Protein AF-A0A523XAI5-F1 (afdb_monomer_lite)

Secondary structure (DSSP, 8-state):
-EEEEEEEEEEGGGHHHHHHHHHHTT-B-TTBPPEEETTEEEEEBSS-HHHHHHHHHHTT--S-EEEEEEEEEBP-----SHHHHHTTTS-GGGGGGS-S-EEEETTEEEE---GGGGGGHHHHHHHHHHH-TT--EEEEE-S-SBTTTTB--EEEEEES---EEEEEETTEEEEEETTTS---GGGHHHHHHHHTT--TT-----TT-TTTTTT-

pLDDT: mean 92.07, std 6.4, range [61.59, 98.5]

Foldseek 3Di:
DWDKAKKKKDFPVCVVVVVVLCVVVVFFPPQWDWDDDDRIIITGGNDDPVVSVVSVVVSPDPGDMDIDIDTTDGPPPQDPDLLSQCVVVDDPVCSVQPDPDWADFFQEIEAEHDPSCVVSLLSSQVSCVSNPVRHAWYWYFPAAQDDPQSATDIHTRDGDPAQWHWGDAPRDTFIGRNRRHDDGPVCSVVLVVLVVPDDPPDDDDDPNCTSNSNVD

Radius of gyration: 25.35 Å; chains: 1; bounding box: 54×47×66 Å

Sequence (216 aa):
MKYTSLGIQILYSKAENILSILRKHRIINVDLEFIRKDKTIVIPVNTTDDKLRSILESATIDFDFSIDVFAFIEKVKQPKNLFEVVKDSIPKNLQEHIPKAYDIIGDIVIIDIPEEILTYKSEFGKAFLSLFPSIKTVYRKASAVSGELRIREIEYLSGEKKCETIHTEHGIKIAVNVCEAYFSPRLGHEHKRVADQSKEGEVIIDLFSGVGSFPL

Structure (mmCIF, N/CA/C/O backbone):
data_AF-A0A523XAI5-F1
#
_entry.id   AF-A0A523XAI5-F1
#
loop_
_atom_site.group_PDB
_atom_site.id
_atom_site.type_symbol
_atom_site.label_atom_id
_atom_site.label_alt_id
_atom_site.label_comp_id
_atom_site.label_asym_id
_atom_site.label_entity_id
_atom_site.label_seq_id
_atom_site.pdbx_PDB_ins_code
_atom_site.Cartn_x
_atom_site.Cartn_y
_atom_site.Cartn_z
_atom_site.occupancy
_atom_site.B_iso_or_equiv
_atom_site.auth_seq_id
_atom_site.auth_comp_id
_atom_site.auth_asym_id
_atom_site.auth_atom_id
_atom_site.pdbx_PDB_model_num
ATOM 1 N N . MET A 1 1 ? 13.575 3.027 -25.125 1.00 64.25 1 MET A N 1
ATOM 2 C CA . MET A 1 1 ? 14.548 2.945 -26.243 1.00 64.25 1 MET A CA 1
ATOM 3 C C . MET A 1 1 ? 14.156 1.750 -27.120 1.00 64.25 1 MET A C 1
ATOM 5 O O . MET A 1 1 ? 13.523 0.841 -26.590 1.00 64.25 1 MET A O 1
ATOM 9 N N . LYS A 1 2 ? 14.391 1.770 -28.444 1.00 78.88 2 LYS A N 1
ATOM 10 C CA . LYS A 1 2 ? 14.059 0.622 -29.316 1.00 78.88 2 LYS A CA 1
ATOM 11 C C . LYS A 1 2 ? 15.225 -0.368 -29.307 1.00 78.88 2 LYS A C 1
ATOM 13 O O . LYS A 1 2 ? 16.342 0.040 -29.609 1.00 78.88 2 LYS A O 1
ATOM 18 N N . TYR A 1 3 ? 14.957 -1.630 -28.986 1.00 85.56 3 TYR A N 1
ATOM 19 C CA . TYR A 1 3 ? 15.942 -2.713 -28.951 1.00 85.56 3 TYR A CA 1
ATOM 20 C C . TYR A 1 3 ? 15.616 -3.753 -30.011 1.00 85.56 3 TYR A C 1
ATOM 22 O O . TYR A 1 3 ? 14.463 -4.151 -30.161 1.00 85.56 3 TYR A O 1
ATOM 30 N N . THR A 1 4 ? 16.628 -4.212 -30.738 1.00 89.56 4 THR A N 1
ATOM 31 C CA . THR A 1 4 ? 16.486 -5.351 -31.641 1.00 89.56 4 THR A CA 1
ATOM 32 C C . THR A 1 4 ? 16.636 -6.645 -30.850 1.00 89.56 4 THR A C 1
ATOM 34 O O . THR A 1 4 ? 17.591 -6.827 -30.098 1.00 89.56 4 THR A O 1
ATOM 37 N N . SER A 1 5 ? 15.665 -7.542 -30.983 1.00 91.19 5 SER A N 1
ATOM 38 C CA . SER A 1 5 ? 15.694 -8.859 -30.345 1.00 91.19 5 SER A CA 1
ATOM 39 C C . SER A 1 5 ? 15.000 -9.877 -31.241 1.00 91.19 5 SER A C 1
ATOM 41 O O . SER A 1 5 ? 14.177 -9.510 -32.083 1.00 91.19 5 SER A O 1
ATOM 43 N N . LEU A 1 6 ? 15.345 -11.150 -31.073 1.00 95.38 6 LEU A N 1
ATOM 44 C CA . LEU A 1 6 ? 14.663 -12.240 -31.754 1.00 95.38 6 LEU A CA 1
ATOM 45 C C . LEU A 1 6 ? 13.224 -12.328 -31.229 1.00 95.38 6 LEU A C 1
ATOM 47 O O . LEU A 1 6 ? 12.985 -12.234 -30.022 1.00 95.38 6 LEU A O 1
ATOM 51 N N . GLY A 1 7 ? 12.263 -12.500 -32.128 1.00 95.06 7 GLY A N 1
ATOM 52 C CA . GLY A 1 7 ? 10.855 -12.613 -31.779 1.00 95.06 7 GLY A CA 1
ATOM 53 C C . GLY A 1 7 ? 10.147 -13.694 -32.577 1.00 95.06 7 GLY A C 1
ATOM 54 O O . GLY A 1 7 ? 10.500 -13.963 -33.720 1.00 95.06 7 GLY A O 1
ATOM 55 N N . ILE A 1 8 ? 9.122 -14.290 -31.969 1.00 95.12 8 ILE A N 1
ATOM 56 C CA . ILE A 1 8 ? 8.171 -15.167 -32.660 1.00 95.12 8 ILE A CA 1
ATOM 57 C C . ILE A 1 8 ? 6.912 -14.368 -32.962 1.00 95.12 8 ILE A C 1
ATOM 59 O O . ILE A 1 8 ? 6.249 -13.907 -32.030 1.00 95.12 8 ILE A O 1
ATOM 63 N N . GLN A 1 9 ? 6.569 -14.237 -34.240 1.00 95.50 9 GLN A N 1
ATOM 64 C CA . GLN A 1 9 ? 5.308 -13.672 -34.701 1.00 95.50 9 GLN A CA 1
ATOM 65 C C . GLN A 1 9 ? 4.287 -14.782 -34.978 1.00 95.50 9 GLN A C 1
ATOM 67 O O . GLN A 1 9 ? 4.553 -15.722 -35.723 1.00 95.50 9 GLN A O 1
ATOM 72 N N . ILE A 1 10 ? 3.101 -14.647 -34.383 1.00 95.19 10 ILE A N 1
ATOM 73 C CA . ILE A 1 10 ? 1.994 -15.614 -34.463 1.00 95.19 10 ILE A CA 1
ATOM 74 C C . ILE A 1 10 ? 0.638 -14.923 -34.419 1.00 95.19 10 ILE A C 1
ATOM 76 O O . ILE A 1 10 ? 0.518 -13.796 -33.942 1.00 95.19 10 ILE A O 1
ATOM 80 N N . LEU A 1 11 ? -0.410 -15.616 -34.863 1.00 94.69 11 LEU A N 1
ATOM 81 C CA . LEU A 1 11 ? -1.790 -15.158 -34.698 1.00 94.69 11 LEU A CA 1
ATOM 82 C C . LEU A 1 11 ? -2.204 -15.133 -33.219 1.00 94.69 11 LEU A C 1
ATOM 84 O O . LEU A 1 11 ? -1.887 -16.052 -32.462 1.00 94.69 11 LEU A O 1
ATOM 88 N N . TYR A 1 12 ? -2.991 -14.129 -32.814 1.00 92.19 12 TYR A N 1
ATOM 89 C CA . TYR A 1 12 ? -3.491 -14.011 -31.433 1.00 92.19 12 TYR A CA 1
ATOM 90 C C . TYR A 1 12 ? -4.214 -15.261 -30.940 1.00 92.19 12 TYR A C 1
ATOM 92 O O . TYR A 1 12 ? -4.030 -15.668 -29.797 1.00 92.19 12 TYR A O 1
ATOM 100 N N . SER A 1 13 ? -5.006 -15.886 -31.812 1.00 91.38 13 SER A N 1
ATOM 101 C CA . SER A 1 13 ? -5.765 -17.103 -31.508 1.00 91.38 13 SER A CA 1
ATOM 102 C C . SER A 1 13 ? -4.880 -18.293 -31.126 1.00 91.38 13 SER A C 1
ATOM 104 O O . SER A 1 13 ? -5.367 -19.240 -30.516 1.00 91.38 13 SER A O 1
ATOM 106 N N . LYS A 1 14 ? -3.588 -18.250 -31.469 1.00 92.56 14 LYS A N 1
ATOM 107 C CA . LYS A 1 14 ? -2.595 -19.293 -31.180 1.00 92.56 14 LYS A CA 1
ATOM 108 C C . LYS A 1 14 ? -1.537 -18.844 -30.165 1.00 92.56 14 LYS A C 1
ATOM 110 O O . LYS A 1 14 ? -0.651 -19.623 -29.824 1.00 92.56 14 LYS A O 1
ATOM 115 N N . ALA A 1 15 ? -1.638 -17.616 -29.648 1.00 91.12 15 ALA A N 1
ATOM 116 C CA . ALA A 1 15 ? -0.618 -17.02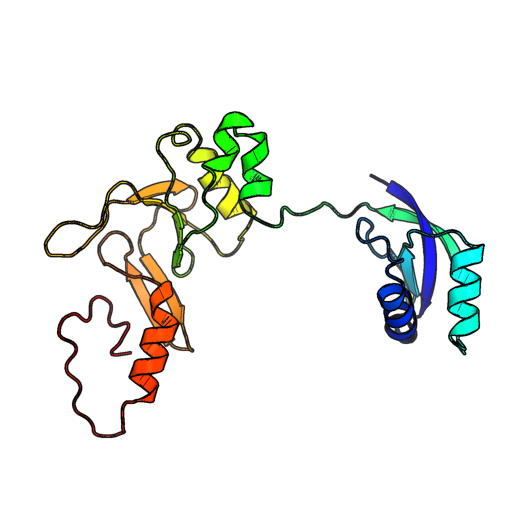0 -28.791 1.00 91.12 15 ALA A CA 1
ATOM 117 C C . ALA A 1 15 ? -0.368 -17.811 -27.501 1.00 91.12 15 ALA A C 1
ATOM 119 O O . ALA A 1 15 ? 0.785 -18.006 -27.121 1.00 91.12 15 ALA A O 1
ATOM 120 N N . GLU A 1 16 ? -1.424 -18.302 -26.848 1.00 92.56 16 GLU A N 1
ATOM 121 C CA . GLU A 1 16 ? -1.286 -19.005 -25.567 1.00 92.56 16 GLU A CA 1
ATOM 122 C C . GLU A 1 16 ? -0.567 -20.357 -25.707 1.00 92.56 16 GLU A C 1
ATOM 124 O O . GLU A 1 16 ? 0.206 -20.730 -24.825 1.00 92.56 16 GLU A O 1
ATOM 129 N N . ASN A 1 17 ? -0.720 -21.041 -26.849 1.00 91.38 17 ASN A N 1
ATOM 130 C CA . ASN A 1 17 ? -0.011 -22.293 -27.135 1.00 91.38 17 ASN A CA 1
ATOM 131 C C . ASN A 1 17 ? 1.508 -22.075 -27.131 1.00 91.38 17 ASN A C 1
ATOM 133 O O . ASN A 1 17 ? 2.245 -22.784 -26.445 1.00 91.38 17 ASN A O 1
ATOM 137 N N . ILE A 1 18 ? 1.973 -21.042 -27.842 1.00 92.19 18 ILE A N 1
ATOM 138 C CA . ILE A 1 18 ? 3.393 -20.676 -27.873 1.00 92.19 18 ILE A CA 1
ATOM 139 C C . ILE A 1 18 ? 3.843 -20.132 -26.520 1.00 92.19 18 ILE A C 1
ATOM 141 O O . ILE A 1 18 ? 4.880 -20.551 -26.012 1.00 92.19 18 ILE A O 1
ATOM 145 N N . LEU A 1 19 ? 3.069 -19.244 -25.888 1.00 93.19 19 LEU A N 1
ATOM 146 C CA . LEU A 1 19 ? 3.427 -18.686 -24.581 1.00 93.19 19 LEU A CA 1
ATOM 147 C C . LEU A 1 19 ? 3.625 -19.777 -23.525 1.00 93.19 19 LEU A C 1
ATOM 149 O O . LEU A 1 19 ? 4.566 -19.676 -22.740 1.00 93.19 19 LEU A O 1
ATOM 153 N N . SER A 1 20 ? 2.803 -20.827 -23.524 1.00 92.88 20 SER A N 1
ATOM 154 C CA . SER A 1 20 ? 2.966 -21.980 -22.633 1.00 92.88 20 SER A CA 1
ATOM 155 C C . SER A 1 20 ? 4.332 -22.660 -22.816 1.00 92.88 20 SER A C 1
ATOM 157 O O . SER A 1 20 ? 5.064 -22.860 -21.841 1.00 92.88 20 SER A O 1
ATOM 159 N N . ILE A 1 21 ? 4.739 -22.910 -24.066 1.00 92.88 21 ILE A N 1
ATOM 160 C CA . ILE A 1 21 ? 6.043 -23.504 -24.407 1.00 92.88 21 ILE A CA 1
ATOM 161 C C . ILE A 1 21 ? 7.185 -22.573 -23.977 1.00 92.88 21 ILE A C 1
ATOM 163 O O . ILE A 1 21 ? 8.091 -22.979 -23.245 1.00 92.88 21 ILE A O 1
ATOM 167 N N . LEU A 1 22 ? 7.131 -21.297 -24.363 1.00 93.69 22 LEU A N 1
ATOM 168 C CA . LEU A 1 22 ? 8.193 -20.338 -24.049 1.00 93.69 22 LEU A CA 1
ATOM 169 C C . LEU A 1 22 ? 8.345 -20.117 -22.532 1.00 93.69 22 LEU A C 1
ATOM 171 O O . LEU A 1 22 ? 9.470 -19.982 -22.042 1.00 93.69 22 LEU A O 1
ATOM 175 N N . ARG A 1 23 ? 7.236 -20.116 -21.772 1.00 93.81 23 ARG A N 1
ATOM 176 C CA . ARG A 1 23 ? 7.241 -20.044 -20.297 1.00 93.81 23 ARG A CA 1
ATOM 177 C C . ARG A 1 23 ? 7.875 -21.289 -19.682 1.00 93.81 23 ARG A C 1
ATOM 179 O O . ARG A 1 23 ? 8.723 -21.142 -18.802 1.00 93.81 23 ARG A O 1
ATOM 186 N N . LYS A 1 24 ? 7.526 -22.488 -20.166 1.00 93.06 24 LYS A N 1
ATOM 187 C CA . LYS A 1 24 ? 8.114 -23.763 -19.710 1.00 93.06 24 LYS A CA 1
ATOM 188 C C . LYS A 1 24 ? 9.638 -23.761 -19.845 1.00 93.06 24 LYS A C 1
ATOM 190 O O . LYS A 1 24 ? 10.333 -24.199 -18.933 1.00 93.06 24 LYS A O 1
ATOM 195 N N . HIS A 1 25 ? 10.153 -23.208 -20.942 1.00 92.56 25 HIS A N 1
ATOM 196 C CA . HIS A 1 25 ? 11.593 -23.111 -21.201 1.00 92.56 25 HIS A CA 1
ATOM 197 C C . HIS A 1 25 ? 12.252 -21.832 -20.654 1.00 92.56 25 HIS A C 1
ATOM 199 O O . HIS A 1 25 ? 13.469 -21.697 -20.750 1.00 92.56 25 HIS A O 1
ATOM 205 N N . ARG A 1 26 ? 11.482 -20.913 -20.049 1.00 92.25 26 ARG A N 1
ATOM 206 C CA . ARG A 1 26 ? 11.948 -19.627 -19.488 1.00 92.25 26 ARG A CA 1
ATOM 207 C C . ARG A 1 26 ? 12.734 -18.761 -20.482 1.00 92.25 26 ARG A C 1
ATOM 209 O O . ARG A 1 26 ? 13.674 -18.071 -20.098 1.00 92.25 26 ARG A O 1
ATOM 216 N N . ILE A 1 27 ? 12.341 -18.785 -21.753 1.00 94.88 27 ILE A N 1
ATOM 217 C CA . ILE A 1 27 ? 13.045 -18.076 -22.835 1.00 94.88 27 ILE A CA 1
ATOM 218 C C . ILE A 1 27 ? 12.363 -16.779 -23.268 1.00 94.88 27 ILE A C 1
ATOM 220 O O . ILE A 1 27 ? 12.854 -16.125 -24.176 1.00 94.88 27 ILE A O 1
ATOM 224 N N . ILE A 1 28 ? 11.253 -16.371 -22.648 1.00 94.94 28 ILE A N 1
ATOM 225 C CA . ILE A 1 28 ? 10.619 -15.079 -22.954 1.00 94.94 28 ILE A CA 1
ATOM 226 C C . ILE A 1 28 ? 11.512 -13.946 -22.441 1.00 94.94 28 ILE A C 1
ATOM 228 O O . ILE A 1 28 ? 11.894 -13.942 -21.269 1.00 94.94 28 ILE A O 1
ATOM 232 N N . ASN A 1 29 ? 11.790 -12.954 -23.288 1.00 92.75 29 ASN A N 1
ATOM 233 C CA . ASN A 1 29 ? 12.417 -11.721 -22.832 1.00 92.75 29 ASN A CA 1
ATOM 234 C C . ASN A 1 29 ? 11.374 -10.854 -22.114 1.00 92.75 29 ASN A C 1
ATOM 236 O O . ASN A 1 29 ? 10.531 -10.202 -22.731 1.00 92.75 29 ASN A O 1
ATOM 240 N N . VAL A 1 30 ? 11.411 -10.871 -20.784 1.00 88.69 30 VAL A N 1
ATOM 241 C CA . VAL A 1 30 ? 10.435 -10.160 -19.950 1.00 88.69 30 VAL A CA 1
ATOM 242 C C . VAL A 1 30 ? 10.631 -8.647 -19.941 1.00 88.69 30 VAL A C 1
ATOM 244 O O . VAL A 1 30 ? 9.664 -7.944 -19.644 1.00 88.69 30 VAL A O 1
ATOM 247 N N . ASP A 1 31 ? 11.820 -8.160 -20.299 1.00 88.94 31 ASP A N 1
ATOM 248 C CA . ASP A 1 31 ? 12.183 -6.740 -20.293 1.00 88.94 31 ASP A CA 1
ATOM 249 C C . ASP A 1 31 ? 11.670 -5.995 -21.537 1.00 88.94 31 ASP A C 1
ATOM 251 O O . ASP A 1 31 ? 11.697 -4.771 -21.577 1.00 88.94 31 ASP A O 1
ATOM 255 N N . LEU A 1 32 ? 11.152 -6.710 -22.541 1.00 91.94 32 LEU A N 1
ATOM 256 C CA . LEU A 1 32 ? 10.624 -6.140 -23.781 1.00 91.94 32 LEU A CA 1
ATOM 257 C C . LEU A 1 32 ? 9.092 -6.271 -23.857 1.00 91.94 32 LEU A C 1
ATOM 259 O O . LEU A 1 32 ? 8.494 -7.247 -23.386 1.00 91.94 32 LEU A O 1
ATOM 263 N N . GLU A 1 33 ? 8.431 -5.265 -24.429 1.00 92.19 33 GLU A N 1
ATOM 264 C CA . GLU A 1 33 ? 6.991 -5.281 -24.707 1.00 92.19 33 GLU A CA 1
ATOM 265 C C . GLU A 1 33 ? 6.650 -6.234 -25.851 1.00 92.19 33 GLU A C 1
ATOM 267 O O . GLU A 1 33 ? 7.433 -6.425 -26.773 1.00 92.19 33 GLU A O 1
ATOM 272 N N . PHE A 1 34 ? 5.456 -6.829 -25.822 1.00 94.00 34 PHE A N 1
ATOM 273 C CA . PHE A 1 34 ? 4.981 -7.624 -26.956 1.00 94.00 34 PHE A CA 1
ATOM 274 C C . PHE A 1 34 ? 4.504 -6.679 -28.058 1.00 94.00 34 PHE A C 1
ATOM 276 O O . PHE A 1 34 ? 3.729 -5.760 -27.787 1.00 94.00 34 PHE A O 1
ATOM 283 N N . ILE A 1 35 ? 4.914 -6.917 -29.304 1.00 94.06 35 ILE A N 1
ATOM 284 C CA . ILE A 1 35 ? 4.454 -6.102 -30.435 1.00 94.06 35 ILE A CA 1
ATOM 285 C C . ILE A 1 35 ? 3.097 -6.635 -30.874 1.00 94.06 35 ILE A C 1
ATOM 287 O O . ILE A 1 35 ? 2.930 -7.827 -31.117 1.00 94.06 35 ILE A O 1
ATOM 291 N N . ARG A 1 36 ? 2.119 -5.742 -30.975 1.00 93.06 36 ARG A N 1
ATOM 292 C CA . ARG A 1 36 ? 0.741 -6.052 -31.353 1.00 93.06 36 ARG A CA 1
ATOM 293 C C . ARG A 1 36 ? 0.428 -5.359 -32.675 1.00 93.06 36 ARG A C 1
ATOM 295 O O . ARG A 1 36 ? 0.470 -4.132 -32.725 1.00 93.06 36 ARG A O 1
ATOM 302 N N . LYS A 1 37 ? 0.172 -6.127 -33.740 1.00 88.88 37 LYS A N 1
ATOM 303 C CA . LYS A 1 37 ? -0.168 -5.599 -35.073 1.00 88.88 37 LYS A CA 1
ATOM 304 C C . LYS A 1 37 ? -1.239 -6.452 -35.737 1.00 88.88 37 LYS A C 1
ATOM 306 O O . LYS A 1 37 ? -1.062 -7.661 -35.906 1.00 88.88 37 LYS A O 1
ATOM 311 N N . ASP A 1 38 ? -2.327 -5.799 -36.132 1.00 86.94 38 ASP A N 1
ATOM 312 C CA . ASP A 1 38 ? -3.490 -6.402 -36.783 1.00 86.94 38 ASP A CA 1
ATOM 313 C C . ASP A 1 38 ? -4.053 -7.589 -35.985 1.00 86.94 38 ASP A C 1
ATOM 315 O O . ASP A 1 38 ? -4.690 -7.403 -34.950 1.00 86.94 38 ASP A O 1
ATOM 319 N N . LYS A 1 39 ? -3.796 -8.819 -36.444 1.00 92.88 39 LYS A N 1
ATOM 320 C CA . LYS A 1 39 ? -4.211 -10.074 -35.795 1.00 92.88 39 LYS A CA 1
ATOM 321 C C . LYS A 1 39 ? -3.035 -10.906 -35.282 1.00 92.88 39 LYS A C 1
ATOM 323 O O . LYS A 1 39 ? -3.222 -12.062 -34.898 1.00 92.88 39 LYS A O 1
ATOM 328 N N . THR A 1 40 ? -1.838 -10.330 -35.296 1.00 93.75 40 THR A N 1
ATOM 329 C CA . THR A 1 40 ? -0.598 -10.995 -34.906 1.00 93.75 40 THR A CA 1
ATOM 330 C C . THR A 1 40 ? 0.018 -10.361 -33.667 1.00 93.75 40 THR A C 1
ATOM 332 O O . THR A 1 40 ? -0.116 -9.163 -33.399 1.00 93.75 40 THR A O 1
ATOM 335 N N . ILE A 1 41 ? 0.722 -11.192 -32.913 1.00 95.19 41 ILE A N 1
ATOM 336 C CA . ILE A 1 41 ? 1.549 -10.799 -31.787 1.00 95.19 41 ILE A CA 1
ATOM 337 C C . ILE A 1 41 ? 2.975 -11.259 -32.038 1.00 95.19 41 ILE A C 1
ATOM 339 O O . ILE A 1 41 ? 3.183 -12.378 -32.500 1.00 95.19 41 ILE A O 1
ATOM 343 N N . VAL A 1 42 ? 3.942 -10.404 -31.716 1.00 96.31 42 VAL A N 1
ATOM 344 C CA . VAL A 1 42 ? 5.358 -10.764 -31.693 1.00 96.31 42 VAL A CA 1
ATOM 345 C C . VAL A 1 42 ? 5.820 -10.852 -30.246 1.00 96.31 42 VAL A C 1
ATOM 347 O O . VAL A 1 42 ? 5.732 -9.872 -29.498 1.00 96.31 42 VAL A O 1
ATOM 350 N N . ILE A 1 43 ? 6.301 -12.029 -29.855 1.00 95.94 43 ILE A N 1
ATOM 351 C CA . ILE A 1 43 ? 6.785 -12.321 -28.506 1.00 95.94 43 ILE A CA 1
ATOM 352 C C . ILE A 1 43 ? 8.321 -12.315 -28.533 1.00 95.94 43 ILE A C 1
ATOM 354 O O . ILE A 1 43 ? 8.899 -13.142 -29.240 1.00 95.94 43 ILE A O 1
ATOM 358 N N . PRO A 1 44 ? 8.991 -11.419 -27.787 1.00 96.12 44 PRO A N 1
ATOM 359 C CA . PRO A 1 44 ? 10.446 -11.359 -27.730 1.00 96.12 44 PRO A CA 1
ATOM 360 C C . PRO A 1 44 ? 11.016 -12.528 -26.916 1.00 96.12 44 PRO A C 1
ATOM 362 O O . PRO A 1 44 ? 10.463 -12.905 -25.873 1.00 96.12 44 PRO A O 1
ATOM 365 N N . VAL A 1 45 ? 12.146 -13.082 -27.355 1.00 95.56 45 VAL A N 1
ATOM 366 C CA . VAL A 1 45 ? 12.807 -14.224 -26.705 1.00 95.56 45 VAL A CA 1
ATOM 367 C C . VAL A 1 45 ? 14.289 -13.964 -26.420 1.00 95.56 45 VAL A C 1
ATOM 369 O O . VAL A 1 45 ? 14.987 -13.298 -27.175 1.00 95.56 45 VAL A O 1
ATOM 372 N N . ASN A 1 46 ? 14.784 -14.532 -25.322 1.00 93.31 46 ASN A N 1
ATOM 373 C CA . ASN A 1 46 ? 16.182 -14.515 -24.893 1.00 93.31 46 ASN A CA 1
ATOM 374 C C . ASN A 1 46 ? 16.875 -15.826 -25.282 1.00 93.31 46 ASN A C 1
ATOM 376 O O . ASN A 1 46 ? 17.304 -16.607 -24.429 1.00 93.31 46 ASN A O 1
ATOM 380 N N . THR A 1 47 ? 16.931 -16.115 -26.582 1.00 91.94 47 THR A N 1
ATOM 381 C CA . THR A 1 47 ? 17.590 -17.318 -27.099 1.00 91.94 47 THR A CA 1
ATOM 382 C C . THR A 1 47 ? 18.069 -17.138 -28.544 1.00 91.94 47 THR A C 1
ATOM 384 O O . THR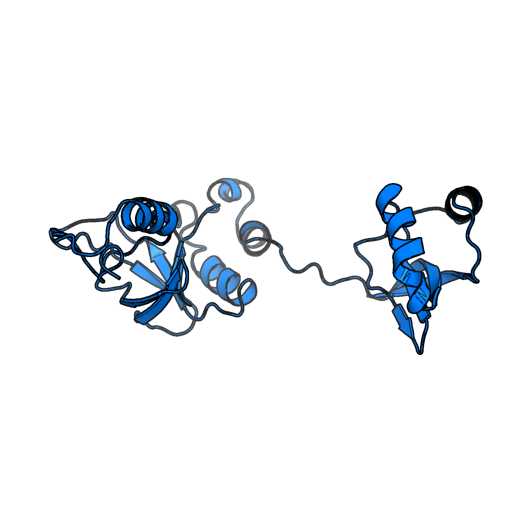 A 1 47 ? 17.781 -16.116 -29.162 1.00 91.94 47 THR A O 1
ATOM 387 N N . THR A 1 48 ? 18.831 -18.104 -29.062 1.00 91.00 48 THR A N 1
ATOM 388 C CA . THR A 1 48 ? 19.266 -18.138 -30.467 1.00 91.00 48 THR A CA 1
ATOM 389 C C . THR A 1 48 ? 18.181 -18.746 -31.354 1.00 91.00 48 THR A C 1
ATOM 391 O O . THR A 1 48 ? 17.362 -19.530 -30.871 1.00 91.00 48 THR A O 1
ATOM 394 N N . ASP A 1 49 ? 18.190 -18.425 -32.650 1.00 91.06 49 ASP A N 1
ATOM 395 C CA . ASP A 1 49 ? 17.215 -18.963 -33.612 1.00 91.06 49 ASP A CA 1
ATOM 396 C C . ASP A 1 49 ? 17.211 -20.504 -33.619 1.00 91.06 49 ASP A C 1
ATOM 398 O O . ASP A 1 49 ? 16.162 -21.119 -33.444 1.00 91.06 49 ASP A O 1
ATOM 402 N N . ASP A 1 50 ? 18.390 -21.137 -33.651 1.00 89.69 50 ASP A N 1
ATOM 403 C CA . ASP A 1 50 ? 18.532 -22.604 -33.637 1.00 89.69 50 ASP A CA 1
ATOM 404 C C . ASP A 1 50 ? 17.898 -23.261 -32.398 1.00 89.69 50 ASP A C 1
ATOM 406 O O . ASP A 1 50 ? 17.194 -24.276 -32.470 1.00 89.69 50 ASP A O 1
ATOM 410 N N . LYS A 1 51 ? 18.124 -22.666 -31.220 1.00 90.25 51 LYS A N 1
ATOM 411 C CA . LYS A 1 51 ? 17.572 -23.179 -29.962 1.00 90.25 51 LYS A CA 1
ATOM 412 C C . LYS A 1 51 ? 16.064 -22.960 -29.885 1.00 90.25 51 LYS A C 1
ATOM 414 O O . LYS A 1 51 ? 15.356 -23.780 -29.308 1.00 90.25 51 LYS A O 1
ATOM 419 N N . LEU A 1 52 ? 15.563 -21.874 -30.464 1.00 90.31 52 LEU A N 1
ATOM 420 C CA . LEU A 1 52 ? 14.132 -21.626 -30.531 1.00 90.31 52 LEU A CA 1
ATOM 421 C C . LEU A 1 52 ? 13.439 -22.641 -31.437 1.00 90.31 52 LEU A C 1
ATOM 423 O O . LEU A 1 52 ? 12.450 -23.243 -31.025 1.00 90.31 52 LEU A O 1
ATOM 427 N N . ARG A 1 53 ? 13.988 -22.871 -32.634 1.00 89.69 53 ARG A N 1
ATOM 428 C CA . ARG A 1 53 ? 13.440 -23.816 -33.615 1.00 89.69 53 ARG A CA 1
ATOM 429 C C . ARG A 1 53 ? 13.379 -25.232 -33.065 1.00 89.69 53 ARG A C 1
ATOM 431 O O . ARG A 1 53 ? 12.305 -25.819 -33.078 1.00 89.69 53 ARG A O 1
ATOM 438 N N . SER A 1 54 ? 14.461 -25.723 -32.462 1.00 88.75 54 SER A N 1
ATOM 439 C CA . SER A 1 54 ? 14.474 -27.055 -31.833 1.00 88.75 54 SER A CA 1
ATOM 440 C C . SER A 1 54 ? 13.414 -27.225 -30.731 1.00 88.75 54 SER A C 1
ATOM 442 O O . SER A 1 54 ? 12.778 -28.276 -30.637 1.00 88.75 54 SER A O 1
ATOM 444 N N . ILE A 1 55 ? 13.164 -26.190 -29.917 1.00 88.88 55 ILE A N 1
ATOM 445 C CA . ILE A 1 55 ? 12.099 -26.217 -28.899 1.00 88.88 55 ILE A CA 1
ATOM 446 C C . ILE A 1 55 ? 10.717 -26.301 -29.559 1.00 88.88 55 ILE A C 1
ATOM 448 O O . ILE A 1 55 ? 9.880 -27.096 -29.129 1.00 88.88 55 ILE A O 1
ATOM 452 N N . LEU A 1 56 ? 10.477 -25.501 -30.597 1.00 87.75 56 LEU A N 1
ATOM 453 C CA . LEU A 1 56 ? 9.197 -25.456 -31.305 1.00 87.75 56 LEU A CA 1
ATOM 454 C C . LEU A 1 56 ? 8.922 -26.745 -32.098 1.00 87.75 56 LEU A C 1
ATOM 456 O O . LEU A 1 56 ? 7.802 -27.251 -32.058 1.00 87.75 56 LEU A O 1
ATOM 460 N N . GLU A 1 57 ? 9.939 -27.325 -32.736 1.00 86.19 57 GLU A N 1
ATOM 461 C CA . GLU A 1 57 ? 9.857 -28.616 -33.436 1.00 86.19 57 GLU A CA 1
ATOM 462 C C . GLU A 1 57 ? 9.466 -29.749 -32.481 1.00 86.19 57 GLU A C 1
ATOM 464 O O . GLU A 1 57 ? 8.588 -30.554 -32.790 1.00 86.19 57 GLU A O 1
ATOM 469 N N . SER A 1 58 ? 10.042 -29.767 -31.273 1.00 83.56 58 SER A N 1
ATOM 470 C CA . SER A 1 58 ? 9.711 -30.774 -30.254 1.00 83.56 58 SER A CA 1
ATOM 471 C C . SER A 1 58 ? 8.273 -30.670 -29.724 1.00 83.56 58 SER A C 1
ATOM 473 O O . SER A 1 58 ? 7.758 -31.620 -29.133 1.00 83.56 58 SER A O 1
ATOM 475 N N . ALA A 1 59 ? 7.612 -29.527 -29.931 1.00 80.81 59 ALA A N 1
ATOM 476 C CA . ALA A 1 59 ? 6.290 -29.232 -29.392 1.00 80.81 59 ALA A CA 1
ATOM 477 C C . ALA A 1 59 ? 5.129 -29.560 -30.351 1.00 80.81 59 ALA A C 1
ATOM 479 O O . ALA A 1 59 ? 3.980 -29.366 -29.965 1.00 80.81 59 ALA A O 1
ATOM 480 N N . THR A 1 60 ? 5.403 -30.088 -31.553 1.00 76.06 60 THR A N 1
ATOM 481 C CA . THR A 1 60 ? 4.390 -30.490 -32.558 1.00 76.06 60 THR A CA 1
ATOM 482 C C . THR A 1 60 ? 3.370 -29.378 -32.854 1.00 76.06 60 THR A C 1
ATOM 484 O O . THR A 1 60 ? 2.177 -29.505 -32.588 1.00 76.06 60 THR A O 1
ATOM 487 N N . ILE A 1 61 ? 3.854 -28.248 -33.371 1.00 82.62 61 ILE A N 1
ATOM 488 C CA . ILE A 1 61 ? 3.030 -27.071 -33.679 1.00 82.62 61 ILE A CA 1
ATOM 489 C C . ILE A 1 61 ? 2.361 -27.235 -35.051 1.00 82.62 61 ILE A C 1
ATOM 491 O O . ILE A 1 61 ? 3.045 -27.420 -36.053 1.00 82.62 61 ILE A O 1
ATOM 495 N N . ASP A 1 62 ? 1.031 -27.136 -35.096 1.00 84.44 62 ASP A N 1
ATOM 496 C CA . ASP A 1 62 ? 0.187 -27.335 -36.287 1.00 84.44 62 ASP A CA 1
ATOM 497 C C . ASP A 1 62 ? -0.314 -26.020 -36.922 1.00 84.44 62 ASP A C 1
ATOM 499 O O . ASP A 1 62 ? -1.281 -26.008 -37.683 1.00 84.44 62 ASP A O 1
ATOM 503 N N . PHE A 1 63 ? 0.313 -24.891 -36.591 1.00 86.44 63 PHE A N 1
ATOM 504 C CA . PHE A 1 63 ? -0.070 -23.565 -37.072 1.00 86.44 63 PHE A CA 1
ATOM 505 C C . PHE A 1 63 ? 1.144 -22.733 -37.483 1.00 86.44 63 PHE A C 1
ATOM 507 O O . PHE A 1 63 ? 2.246 -22.917 -36.969 1.00 86.44 63 PHE A O 1
ATOM 514 N N . ASP A 1 64 ? 0.912 -21.767 -38.368 1.00 87.19 64 ASP A N 1
ATOM 515 C CA . ASP A 1 64 ? 1.972 -20.913 -38.895 1.00 87.19 64 ASP A CA 1
ATOM 516 C C . ASP A 1 64 ? 2.530 -19.950 -37.839 1.00 87.19 64 ASP A C 1
ATOM 518 O O . ASP A 1 64 ? 1.797 -19.306 -37.075 1.00 87.19 64 ASP A O 1
ATOM 522 N N . PHE A 1 65 ? 3.853 -19.813 -37.849 1.00 90.69 65 PHE A N 1
ATOM 523 C CA . PHE A 1 65 ? 4.605 -18.820 -37.097 1.00 90.69 65 PHE A CA 1
ATOM 524 C C . PHE A 1 65 ? 5.810 -18.360 -37.919 1.00 90.69 65 PHE A C 1
ATOM 526 O O . PHE A 1 65 ? 6.318 -19.098 -38.763 1.00 90.69 65 PHE A O 1
ATOM 533 N N . SER A 1 66 ? 6.303 -17.154 -37.655 1.00 91.38 66 SER A N 1
ATOM 534 C CA . SER A 1 66 ? 7.580 -16.682 -38.195 1.00 91.38 66 SER A CA 1
ATOM 535 C C . SER A 1 66 ? 8.517 -16.273 -37.067 1.00 91.38 66 SER A C 1
ATOM 537 O O . SER A 1 66 ? 8.086 -15.785 -36.021 1.00 91.38 66 SER A O 1
ATOM 539 N N . ILE A 1 67 ? 9.811 -16.509 -37.271 1.00 93.19 67 ILE A N 1
ATOM 540 C CA . ILE A 1 67 ? 10.873 -16.064 -36.371 1.00 93.19 67 ILE A CA 1
ATOM 541 C C . ILE A 1 67 ? 11.724 -15.073 -37.147 1.00 93.19 67 ILE A C 1
ATOM 543 O O . ILE A 1 67 ? 12.174 -15.388 -38.247 1.00 93.19 67 ILE A O 1
ATOM 547 N N . ASP A 1 68 ? 11.920 -13.889 -36.580 1.00 94.44 68 ASP A N 1
ATOM 548 C CA . ASP A 1 68 ? 12.757 -12.841 -37.161 1.00 94.44 68 ASP A CA 1
ATOM 549 C C . ASP A 1 68 ? 13.269 -11.908 -36.050 1.00 94.44 68 ASP A C 1
ATOM 551 O O . ASP A 1 68 ? 12.901 -12.033 -34.875 1.00 94.44 68 ASP A O 1
ATOM 555 N N . VAL A 1 69 ? 14.129 -10.963 -36.410 1.00 93.94 69 VAL A N 1
ATOM 556 C CA . VAL A 1 69 ? 14.587 -9.888 -35.537 1.00 93.94 69 VAL A CA 1
ATOM 557 C C . VAL A 1 69 ? 13.624 -8.710 -35.644 1.00 93.94 69 VAL A C 1
ATOM 559 O O . VAL A 1 69 ? 13.451 -8.108 -36.701 1.00 93.94 69 VAL A O 1
ATOM 562 N N . PHE A 1 70 ? 13.035 -8.323 -34.514 1.00 94.12 70 PHE A N 1
ATOM 563 C CA . PHE A 1 70 ? 12.093 -7.209 -34.442 1.00 94.12 70 PHE A CA 1
ATOM 564 C C . PHE A 1 70 ? 12.629 -6.085 -33.557 1.00 94.12 70 PHE A C 1
ATOM 566 O O . PHE A 1 70 ? 13.405 -6.306 -32.627 1.00 94.12 70 PHE A O 1
ATOM 573 N N . ALA A 1 71 ? 12.181 -4.859 -33.835 1.00 93.69 71 ALA A N 1
ATOM 574 C CA . ALA A 1 71 ? 12.439 -3.699 -32.989 1.00 93.69 71 ALA A CA 1
ATOM 575 C C . ALA A 1 71 ? 11.375 -3.605 -31.885 1.00 93.69 71 ALA A C 1
ATOM 577 O O . ALA A 1 71 ? 10.253 -3.149 -32.122 1.00 93.69 71 ALA A O 1
ATOM 578 N N . PHE A 1 72 ? 11.739 -4.024 -30.679 1.00 93.00 72 PHE A N 1
ATOM 579 C CA . PHE A 1 72 ? 10.907 -3.982 -29.484 1.00 93.00 72 PHE A CA 1
ATOM 580 C C . PHE A 1 72 ? 11.091 -2.685 -28.699 1.00 93.00 72 PHE A C 1
ATOM 582 O O . PHE A 1 72 ? 12.130 -2.025 -28.769 1.00 93.00 72 PHE A O 1
ATOM 589 N N . ILE A 1 73 ? 10.074 -2.337 -27.918 1.00 90.25 73 ILE A N 1
ATOM 590 C CA . ILE A 1 73 ? 10.156 -1.286 -26.907 1.00 90.25 73 ILE A CA 1
ATOM 591 C C . ILE A 1 73 ? 10.537 -1.959 -25.590 1.00 90.25 73 ILE A C 1
ATOM 593 O O . ILE A 1 73 ? 9.930 -2.957 -25.203 1.00 90.25 73 ILE A O 1
ATOM 597 N N . GLU A 1 74 ? 11.558 -1.436 -24.917 1.00 87.56 74 GLU A N 1
ATOM 598 C CA . GLU A 1 74 ? 11.872 -1.856 -23.552 1.00 87.56 74 GLU A CA 1
ATOM 599 C C . GLU A 1 74 ? 10.729 -1.465 -22.619 1.00 87.56 74 GLU A C 1
ATOM 601 O O . GLU A 1 74 ? 10.308 -0.305 -22.597 1.00 87.56 74 GLU A O 1
ATOM 606 N N . LYS A 1 75 ? 10.232 -2.431 -21.844 1.00 82.31 75 LYS A N 1
ATOM 607 C CA . LYS A 1 75 ? 9.282 -2.150 -20.776 1.00 82.31 75 LYS A CA 1
ATOM 608 C C . LYS A 1 75 ? 9.951 -1.209 -19.798 1.00 82.31 75 LYS A C 1
ATOM 610 O O . LYS A 1 75 ? 10.981 -1.536 -19.212 1.00 82.31 75 LYS A O 1
ATOM 615 N N . VAL A 1 76 ? 9.306 -0.077 -19.550 1.00 70.75 76 VAL A N 1
ATOM 616 C CA . VAL A 1 76 ? 9.655 0.747 -18.398 1.00 70.75 76 VAL A CA 1
ATOM 617 C C . VAL A 1 76 ? 9.406 -0.115 -17.164 1.00 70.75 76 VAL A C 1
ATOM 619 O O . VAL A 1 76 ? 8.258 -0.448 -16.859 1.00 70.75 76 VAL A O 1
ATOM 622 N N . LYS A 1 77 ? 10.480 -0.542 -16.489 1.00 64.94 77 LYS A N 1
ATOM 623 C CA . LYS A 1 77 ? 10.376 -1.281 -15.230 1.00 64.94 77 LYS A CA 1
ATOM 624 C C . LYS A 1 77 ? 9.710 -0.360 -14.227 1.00 64.94 77 LYS A C 1
ATOM 626 O O . LYS A 1 77 ? 10.354 0.526 -13.674 1.00 64.94 77 LYS A O 1
ATOM 631 N N . GLN A 1 78 ? 8.411 -0.550 -14.024 1.00 61.59 78 GLN A N 1
ATOM 632 C CA . GLN A 1 78 ? 7.762 0.093 -12.904 1.00 61.59 78 GLN A CA 1
ATOM 633 C C . GLN A 1 78 ? 8.362 -0.503 -11.631 1.00 61.59 78 GLN A C 1
ATOM 635 O O . GLN A 1 78 ? 8.492 -1.732 -11.542 1.00 61.59 78 GLN A O 1
ATOM 640 N N . PRO A 1 79 ? 8.789 0.347 -10.690 1.00 65.62 79 PRO A N 1
ATOM 641 C CA . PRO A 1 79 ? 9.351 -0.125 -9.442 1.00 65.62 79 PRO A CA 1
ATOM 642 C C . PRO A 1 79 ? 8.327 -1.022 -8.751 1.00 65.62 79 PRO A C 1
ATOM 644 O O . PRO A 1 79 ? 7.148 -0.686 -8.644 1.00 65.62 79 PRO A O 1
ATOM 647 N N . LYS A 1 80 ? 8.766 -2.205 -8.330 1.00 72.75 80 LYS A N 1
ATOM 648 C CA . LYS A 1 80 ? 7.863 -3.235 -7.799 1.00 72.75 80 LYS A CA 1
ATOM 649 C C . LYS A 1 80 ? 7.502 -3.002 -6.340 1.00 72.75 80 LYS A C 1
ATOM 651 O O . LYS A 1 80 ? 6.545 -3.589 -5.843 1.00 72.75 80 LYS A O 1
ATOM 656 N N . ASN A 1 81 ? 8.317 -2.235 -5.627 1.00 86.25 81 ASN A N 1
ATOM 657 C CA . ASN A 1 81 ? 8.186 -2.028 -4.195 1.00 86.25 81 ASN A CA 1
ATOM 658 C C . ASN A 1 81 ? 8.817 -0.697 -3.773 1.00 86.25 81 ASN A C 1
ATOM 660 O O . ASN A 1 81 ? 9.574 -0.079 -4.519 1.00 86.25 81 ASN A O 1
ATOM 664 N N . LEU A 1 82 ? 8.519 -0.298 -2.536 1.00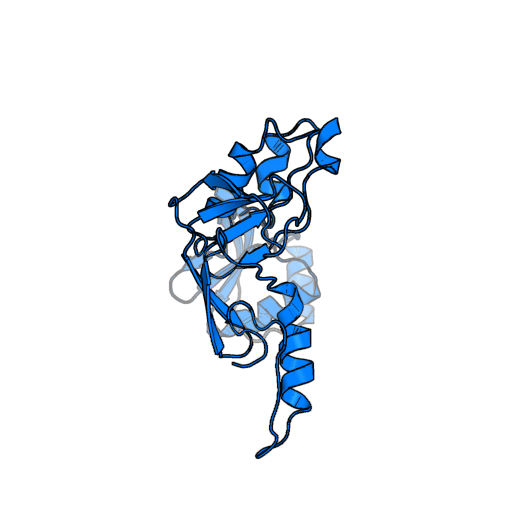 90.69 82 LEU A N 1
ATOM 665 C CA . LEU A 1 82 ? 9.019 0.927 -1.920 1.00 90.69 82 LEU A CA 1
ATOM 666 C C . LEU A 1 82 ? 10.545 1.049 -1.982 1.00 90.69 82 LEU A C 1
ATOM 668 O O . LEU A 1 82 ? 11.052 2.108 -2.341 1.00 90.69 82 LEU A O 1
ATOM 672 N N . PHE A 1 83 ? 11.266 -0.032 -1.671 1.00 91.69 83 PHE A N 1
ATOM 673 C CA . PHE A 1 83 ? 12.728 -0.037 -1.638 1.00 91.69 83 PHE A CA 1
ATOM 674 C C . PHE A 1 83 ? 13.323 0.352 -2.993 1.00 91.69 83 PHE A C 1
ATOM 676 O O . PHE A 1 83 ? 14.201 1.205 -3.047 1.00 91.69 83 PHE A O 1
ATOM 683 N N . GLU A 1 84 ? 12.822 -0.217 -4.093 1.00 90.31 84 GLU A N 1
ATOM 684 C CA . GLU A 1 84 ? 13.305 0.109 -5.440 1.00 90.31 84 GLU A CA 1
ATOM 685 C C . GLU A 1 84 ? 13.139 1.587 -5.800 1.00 90.31 84 GLU A C 1
ATOM 687 O O . GLU A 1 84 ? 13.964 2.100 -6.551 1.00 90.31 84 GLU A O 1
ATOM 692 N N . VAL A 1 85 ? 12.125 2.265 -5.252 1.00 90.75 85 VAL A N 1
ATOM 693 C CA . VAL A 1 85 ? 11.881 3.692 -5.510 1.00 90.75 85 VAL A CA 1
ATOM 694 C C . VAL A 1 85 ? 12.805 4.590 -4.704 1.00 90.75 85 VAL A C 1
ATOM 696 O O . VAL A 1 85 ? 13.302 5.577 -5.232 1.00 90.75 85 VAL A O 1
ATOM 699 N N . VAL A 1 86 ? 13.025 4.275 -3.425 1.00 94.12 86 VAL A N 1
ATOM 700 C CA . VAL A 1 86 ? 13.734 5.187 -2.510 1.00 94.12 86 VAL A CA 1
ATOM 701 C C . VAL A 1 86 ? 15.229 4.893 -2.386 1.00 94.12 86 VAL A C 1
ATOM 703 O O . VAL A 1 86 ? 15.973 5.758 -1.932 1.00 94.12 86 VAL A O 1
ATOM 706 N N . LYS A 1 87 ? 15.696 3.700 -2.787 1.00 92.62 87 LYS A N 1
ATOM 707 C CA . LYS A 1 87 ? 17.098 3.276 -2.607 1.00 92.62 87 LYS A CA 1
ATOM 708 C C . LYS A 1 87 ? 18.108 4.229 -3.250 1.00 92.62 87 LYS A C 1
ATOM 710 O O . LYS A 1 87 ? 19.188 4.393 -2.704 1.00 92.62 87 LYS A O 1
ATOM 715 N N . ASP A 1 88 ? 17.776 4.853 -4.379 1.00 92.81 88 ASP A N 1
ATOM 716 C CA . ASP A 1 88 ? 18.718 5.713 -5.104 1.00 92.81 88 ASP A CA 1
ATOM 717 C C . ASP A 1 88 ? 18.800 7.117 -4.476 1.00 92.81 88 ASP A C 1
ATOM 719 O O . ASP A 1 88 ? 19.810 7.802 -4.627 1.00 92.81 88 ASP A O 1
ATOM 723 N N . SER A 1 89 ? 17.784 7.506 -3.695 1.00 94.62 89 SER A N 1
ATOM 724 C CA . SER A 1 89 ? 17.783 8.726 -2.878 1.00 94.62 89 SER A CA 1
ATOM 725 C C . SER A 1 89 ? 18.458 8.536 -1.510 1.00 94.62 89 SER A C 1
ATOM 727 O O . SER A 1 89 ? 18.728 9.525 -0.833 1.00 94.62 89 SER A O 1
ATOM 729 N N . ILE A 1 90 ? 18.723 7.292 -1.082 1.00 95.62 90 ILE A N 1
ATOM 730 C CA . ILE A 1 90 ? 19.263 6.958 0.248 1.00 95.62 90 ILE A CA 1
ATOM 731 C C . ILE A 1 90 ? 20.678 6.357 0.115 1.00 95.62 90 ILE A C 1
ATOM 733 O O . ILE A 1 90 ? 20.869 5.386 -0.624 1.00 95.62 90 ILE A O 1
ATOM 737 N N . PRO A 1 91 ? 21.687 6.863 0.856 1.00 96.50 91 PRO A N 1
ATOM 738 C CA . PRO A 1 91 ? 23.043 6.317 0.849 1.00 96.50 91 PRO A CA 1
ATOM 739 C C . PRO A 1 91 ? 23.077 4.810 1.111 1.00 96.50 91 PRO A C 1
ATOM 741 O O . PRO A 1 91 ? 22.377 4.314 1.991 1.00 96.50 91 PRO A O 1
ATOM 744 N N . LYS A 1 92 ? 23.936 4.077 0.388 1.00 95.62 92 LYS A N 1
ATOM 745 C CA . LYS A 1 92 ? 24.011 2.603 0.452 1.00 95.62 92 LYS A CA 1
ATOM 746 C C . LYS A 1 92 ? 24.148 2.045 1.870 1.00 95.62 92 LYS A C 1
ATOM 748 O O . LYS A 1 92 ? 23.562 1.013 2.164 1.00 95.62 92 LYS A O 1
ATOM 753 N N . ASN A 1 93 ? 24.889 2.728 2.741 1.00 95.88 93 ASN A N 1
ATOM 754 C CA . ASN A 1 93 ? 25.096 2.324 4.132 1.00 95.88 93 ASN A CA 1
ATOM 755 C C . ASN A 1 93 ? 23.865 2.532 5.033 1.00 95.88 93 ASN A C 1
ATOM 757 O O . ASN A 1 93 ? 23.871 2.047 6.151 1.00 95.88 93 ASN A O 1
ATOM 761 N N . LEU A 1 94 ? 22.839 3.254 4.573 1.00 96.56 94 LEU A N 1
ATOM 762 C CA . LEU A 1 94 ? 21.595 3.500 5.311 1.00 96.56 94 LEU A CA 1
ATOM 763 C C . LEU A 1 94 ? 20.395 2.738 4.732 1.00 96.56 94 LEU A C 1
ATOM 765 O O . LEU A 1 94 ? 19.314 2.740 5.315 1.00 96.56 94 LEU A O 1
ATOM 769 N N . GLN A 1 95 ? 20.562 2.068 3.588 1.00 95.25 95 GLN A N 1
ATOM 770 C CA . GLN 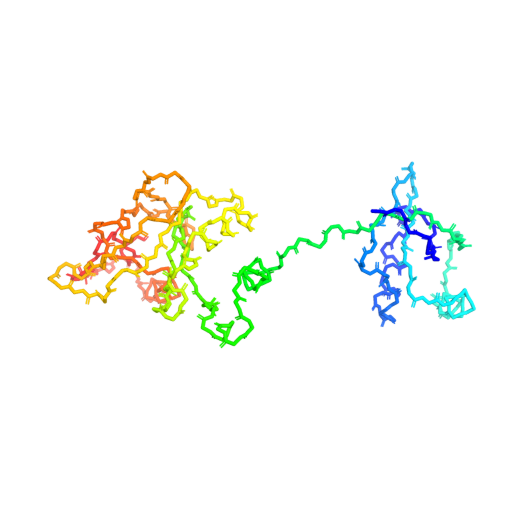A 1 95 ? 19.469 1.370 2.903 1.00 95.25 95 GLN A CA 1
ATOM 771 C C . GLN A 1 95 ? 18.885 0.207 3.720 1.00 95.25 95 GLN A C 1
ATOM 773 O O . GLN A 1 95 ? 17.738 -0.177 3.495 1.00 95.25 95 GLN A O 1
ATOM 778 N N . GLU A 1 96 ? 19.628 -0.339 4.685 1.00 95.56 96 GLU A N 1
ATOM 779 C CA . GLU A 1 96 ? 19.125 -1.384 5.585 1.00 95.56 96 GLU A CA 1
ATOM 780 C C . GLU A 1 96 ? 17.997 -0.902 6.511 1.00 95.56 96 GLU A C 1
ATOM 782 O O . GLU A 1 96 ? 17.148 -1.704 6.900 1.00 95.56 96 GLU A O 1
ATOM 787 N N . HIS A 1 97 ? 17.930 0.407 6.780 1.00 96.12 97 HIS A N 1
ATOM 788 C CA . HIS A 1 97 ? 16.875 1.032 7.579 1.00 96.12 97 HIS A CA 1
ATOM 789 C C . HIS A 1 97 ? 15.591 1.299 6.779 1.00 96.12 97 HIS A C 1
ATOM 791 O O . HIS A 1 97 ? 14.597 1.749 7.349 1.00 96.12 97 HIS A O 1
ATOM 797 N N . ILE A 1 98 ? 15.570 1.039 5.464 1.00 96.25 98 ILE A N 1
ATOM 798 C CA . ILE A 1 98 ? 14.370 1.246 4.646 1.00 96.25 98 ILE A CA 1
ATOM 799 C C . ILE A 1 98 ? 13.256 0.297 5.130 1.00 96.25 98 ILE A C 1
ATOM 801 O O . ILE A 1 98 ? 13.428 -0.928 5.083 1.00 96.25 98 ILE A O 1
ATOM 805 N N . PRO A 1 99 ? 12.087 0.822 5.545 1.00 94.75 99 PRO A N 1
ATOM 806 C CA . PRO A 1 99 ? 11.012 -0.005 6.069 1.00 94.75 99 PRO A CA 1
ATOM 807 C C . PRO A 1 99 ? 10.470 -0.954 5.005 1.00 94.75 99 PRO A C 1
ATOM 809 O O . PRO A 1 99 ? 10.167 -0.565 3.877 1.00 94.75 99 PRO A O 1
ATOM 812 N N . LYS A 1 100 ? 10.300 -2.219 5.390 1.00 91.81 100 LYS A N 1
ATOM 813 C CA . LYS A 1 100 ? 9.721 -3.259 4.524 1.00 91.81 100 LYS A CA 1
ATOM 814 C C . LYS A 1 100 ? 8.204 -3.371 4.659 1.00 91.81 100 LYS A C 1
ATOM 816 O O . LYS A 1 100 ? 7.570 -4.028 3.841 1.00 91.81 100 LYS A O 1
ATOM 821 N N . ALA A 1 101 ? 7.637 -2.758 5.696 1.00 92.19 101 ALA A N 1
ATOM 822 C CA . ALA A 1 101 ? 6.224 -2.830 6.026 1.00 92.19 101 ALA A CA 1
ATOM 823 C C . ALA A 1 101 ? 5.652 -1.434 6.274 1.00 92.19 101 ALA A C 1
ATOM 825 O O . ALA A 1 101 ? 6.326 -0.542 6.786 1.00 92.19 101 ALA A O 1
ATOM 826 N N . TYR A 1 102 ? 4.384 -1.282 5.926 1.00 95.44 102 TYR A N 1
ATOM 827 C CA . TYR A 1 102 ? 3.578 -0.080 6.085 1.00 95.44 102 TYR A CA 1
ATOM 828 C C . TYR A 1 102 ? 2.113 -0.511 6.166 1.00 95.44 102 TYR A C 1
ATOM 830 O O . TYR A 1 102 ? 1.767 -1.626 5.769 1.00 95.44 102 TYR A O 1
ATOM 838 N N . ASP A 1 103 ? 1.269 0.360 6.702 1.00 95.56 103 ASP A N 1
ATOM 839 C CA . ASP A 1 103 ? -0.160 0.103 6.845 1.00 95.56 103 ASP A CA 1
ATOM 840 C C . ASP A 1 103 ? -0.917 0.916 5.788 1.00 95.56 103 ASP A C 1
ATOM 842 O O . ASP A 1 103 ? -0.664 2.111 5.630 1.00 95.56 103 ASP A O 1
ATOM 846 N N . ILE A 1 104 ? -1.825 0.267 5.053 1.00 96.50 104 ILE A N 1
ATOM 847 C CA . ILE A 1 104 ? -2.767 0.930 4.142 1.00 96.50 104 ILE A CA 1
ATOM 848 C C . ILE A 1 104 ? -4.148 0.897 4.788 1.00 96.50 104 ILE A C 1
ATOM 850 O O . ILE A 1 104 ? -4.687 -0.173 5.078 1.00 96.50 104 ILE A O 1
ATOM 854 N N . ILE A 1 105 ? -4.730 2.073 4.990 1.00 97.38 105 ILE A N 1
ATOM 855 C CA . ILE A 1 105 ? -6.070 2.258 5.539 1.00 97.38 105 ILE A CA 1
ATOM 856 C C . ILE A 1 105 ? -6.854 3.041 4.489 1.00 97.38 105 ILE A C 1
ATOM 858 O O . ILE A 1 105 ? -6.656 4.242 4.338 1.00 97.38 105 ILE A O 1
ATOM 862 N N . GLY A 1 106 ? -7.680 2.341 3.706 1.00 97.38 106 GLY A N 1
ATOM 863 C CA . GLY A 1 106 ? -8.365 2.938 2.562 1.00 97.38 106 GLY A CA 1
ATOM 864 C C . GLY A 1 106 ? -7.367 3.514 1.557 1.00 97.38 106 GLY A C 1
ATOM 865 O O . GLY A 1 106 ? -6.556 2.786 0.987 1.00 97.38 106 GLY A O 1
ATOM 866 N N . ASP A 1 107 ? -7.416 4.826 1.363 1.00 98.00 107 ASP A N 1
ATOM 867 C CA . ASP A 1 107 ? -6.516 5.589 0.492 1.00 98.00 107 ASP A CA 1
ATOM 868 C C . ASP A 1 107 ? -5.384 6.322 1.241 1.00 98.00 107 ASP A C 1
ATOM 870 O O . ASP A 1 107 ? -4.717 7.191 0.670 1.00 98.00 107 ASP A O 1
ATOM 874 N N . ILE A 1 108 ? -5.137 5.961 2.503 1.00 98.50 108 ILE A N 1
ATOM 875 C CA . ILE A 1 108 ? -4.081 6.530 3.346 1.00 98.50 108 ILE A CA 1
ATOM 876 C C . ILE A 1 108 ? -3.004 5.476 3.632 1.00 98.50 108 ILE A C 1
ATOM 878 O O . ILE A 1 108 ? -3.307 4.351 4.032 1.00 98.50 108 ILE A O 1
ATOM 882 N N . VAL A 1 109 ? -1.733 5.854 3.480 1.00 97.88 109 VAL A N 1
ATOM 883 C CA . VAL A 1 109 ? -0.572 5.070 3.935 1.00 97.88 109 VAL A CA 1
ATOM 884 C C . VAL A 1 109 ? -0.032 5.640 5.240 1.00 97.88 109 VAL A C 1
ATOM 886 O O . VAL A 1 109 ? 0.159 6.850 5.360 1.00 97.88 109 VAL A O 1
ATOM 889 N N . ILE A 1 110 ? 0.311 4.758 6.178 1.00 96.81 110 ILE A N 1
ATOM 890 C CA . ILE A 1 110 ? 1.078 5.094 7.379 1.00 96.81 110 ILE A CA 1
ATOM 891 C C . ILE A 1 110 ? 2.336 4.220 7.431 1.00 96.81 110 ILE A C 1
ATOM 893 O O . ILE A 1 110 ? 2.256 2.992 7.522 1.00 96.81 110 ILE A O 1
ATOM 897 N N . ILE A 1 111 ? 3.510 4.852 7.405 1.00 96.62 111 ILE A N 1
ATOM 898 C CA . ILE A 1 111 ? 4.818 4.179 7.452 1.00 96.62 111 ILE A CA 1
ATOM 899 C C . ILE A 1 111 ? 5.584 4.514 8.740 1.00 96.62 111 ILE A C 1
ATOM 901 O O . ILE A 1 111 ? 5.467 5.605 9.285 1.00 96.62 111 ILE A O 1
ATOM 905 N N . ASP A 1 112 ? 6.369 3.570 9.250 1.00 95.31 112 ASP A N 1
ATOM 906 C CA . ASP A 1 112 ? 7.303 3.812 10.353 1.00 95.31 112 ASP A CA 1
ATOM 907 C C . ASP A 1 112 ? 8.696 4.071 9.771 1.00 95.31 112 ASP A C 1
ATOM 909 O O . ASP A 1 112 ? 9.252 3.166 9.156 1.00 95.31 112 ASP A O 1
ATOM 913 N N . ILE A 1 113 ? 9.213 5.300 9.872 1.00 96.06 113 ILE A N 1
ATOM 914 C CA . ILE A 1 113 ? 10.508 5.689 9.287 1.00 96.06 113 ILE A CA 1
ATOM 915 C C . ILE A 1 113 ? 11.522 5.844 10.426 1.00 96.06 113 ILE A C 1
ATOM 917 O O . ILE A 1 113 ? 11.338 6.753 11.240 1.00 96.06 113 ILE A O 1
ATOM 921 N N . PRO A 1 114 ? 12.582 5.014 10.472 1.00 94.50 114 PRO A N 1
ATOM 922 C CA . PRO A 1 114 ? 13.630 5.118 11.481 1.00 94.50 114 PRO A CA 1
ATOM 923 C C . PRO A 1 114 ? 14.367 6.460 11.444 1.00 94.50 114 PRO A C 1
ATOM 925 O O . PRO A 1 114 ? 14.511 7.078 10.384 1.00 94.50 114 PRO A O 1
ATOM 928 N N . GLU A 1 115 ? 14.870 6.888 12.603 1.00 94.00 115 GLU A N 1
ATOM 929 C CA . GLU A 1 115 ? 15.587 8.159 12.778 1.00 94.00 115 GLU A CA 1
ATOM 930 C C . GLU A 1 115 ? 16.810 8.275 11.852 1.00 94.00 115 GLU A C 1
ATOM 932 O O . GLU A 1 115 ? 17.073 9.341 11.295 1.00 94.00 115 GLU A O 1
ATOM 937 N N . GLU A 1 116 ? 17.508 7.166 11.591 1.00 96.50 116 GLU A N 1
ATOM 938 C CA . GLU A 1 116 ? 18.720 7.109 10.762 1.00 96.50 116 GLU A CA 1
ATOM 939 C C . GLU A 1 116 ? 18.488 7.576 9.319 1.00 96.50 116 GLU A C 1
ATOM 941 O O . GLU A 1 116 ? 19.409 8.056 8.654 1.00 96.50 116 GLU A O 1
ATOM 946 N N . ILE A 1 117 ? 17.252 7.454 8.830 1.00 96.94 117 ILE A N 1
ATOM 947 C CA . ILE A 1 117 ? 16.856 7.858 7.478 1.00 96.94 117 ILE A CA 1
ATOM 948 C C . ILE A 1 117 ? 15.746 8.909 7.475 1.00 96.94 117 ILE A C 1
ATOM 950 O O . ILE A 1 117 ? 15.178 9.205 6.419 1.00 96.94 117 ILE A O 1
ATOM 954 N N . LEU A 1 118 ? 15.446 9.516 8.625 1.00 95.56 118 LEU A N 1
ATOM 955 C CA . LEU A 1 118 ? 14.326 10.441 8.754 1.00 95.56 118 LEU A CA 1
ATOM 956 C C . LEU A 1 118 ? 14.481 11.694 7.877 1.00 95.56 118 LEU A C 1
ATOM 958 O O . LEU A 1 118 ? 13.493 12.218 7.359 1.00 95.56 118 LEU A O 1
ATOM 962 N N . THR A 1 119 ? 15.718 12.126 7.619 1.00 96.75 119 THR A N 1
ATOM 963 C CA . THR A 1 119 ? 16.040 13.216 6.678 1.00 96.75 119 THR A CA 1
ATOM 964 C C . THR A 1 119 ? 15.487 12.965 5.267 1.00 96.75 119 THR A C 1
ATOM 966 O O . THR A 1 119 ? 15.185 13.916 4.551 1.00 96.75 119 THR A O 1
ATOM 969 N N . TYR A 1 120 ? 15.273 11.701 4.879 1.00 96.75 120 TYR A N 1
ATOM 970 C CA . TYR A 1 120 ? 14.752 11.299 3.566 1.00 96.75 120 TYR A CA 1
ATOM 971 C C . TYR A 1 120 ? 13.230 11.083 3.548 1.00 96.75 120 TYR A C 1
ATOM 973 O O . TYR A 1 120 ? 12.690 10.602 2.552 1.00 96.75 120 TYR A O 1
ATOM 981 N N . LYS A 1 121 ? 12.497 11.441 4.613 1.00 95.75 121 LYS A N 1
ATOM 982 C CA . LYS A 1 121 ? 11.043 11.195 4.736 1.00 95.75 121 LYS A CA 1
ATOM 983 C C . LYS A 1 121 ? 10.203 11.702 3.555 1.00 95.75 121 LYS A C 1
ATOM 985 O O . LYS A 1 121 ? 9.197 11.083 3.213 1.00 95.75 121 LYS A O 1
ATOM 990 N N . SER A 1 122 ? 10.617 12.787 2.895 1.00 94.94 122 SER A N 1
ATOM 991 C CA . SER A 1 122 ? 9.922 13.313 1.708 1.00 94.94 122 SER A CA 1
ATOM 992 C C . SER A 1 122 ? 9.947 12.346 0.523 1.00 94.94 122 SER A C 1
ATOM 994 O O . SER A 1 122 ? 9.002 12.318 -0.266 1.00 94.94 122 SER A O 1
ATOM 996 N N . GLU A 1 123 ? 11.001 11.539 0.404 1.00 96.38 123 GLU A N 1
ATOM 997 C CA . GLU A 1 123 ? 11.165 10.569 -0.680 1.00 96.38 123 GLU A CA 1
ATOM 998 C C . GLU A 1 123 ? 10.174 9.413 -0.536 1.00 96.38 123 GLU A C 1
ATOM 1000 O O . GLU A 1 123 ? 9.571 8.993 -1.521 1.00 96.38 123 GLU A O 1
ATOM 1005 N N . PHE A 1 124 ? 9.895 8.988 0.698 1.00 96.62 124 PHE A N 1
ATOM 1006 C CA . PHE A 1 124 ? 8.853 8.002 0.987 1.00 96.62 124 PHE A CA 1
ATOM 1007 C C . PHE A 1 124 ? 7.465 8.500 0.584 1.00 96.62 124 PHE A C 1
ATOM 1009 O O . PHE A 1 124 ? 6.720 7.776 -0.075 1.00 96.62 124 PHE A O 1
ATOM 1016 N N . GLY A 1 125 ? 7.132 9.749 0.925 1.00 95.19 125 GLY A N 1
ATOM 1017 C CA . GLY A 1 125 ? 5.856 10.362 0.552 1.00 95.19 125 GLY A CA 1
ATOM 1018 C C . GLY A 1 125 ? 5.602 10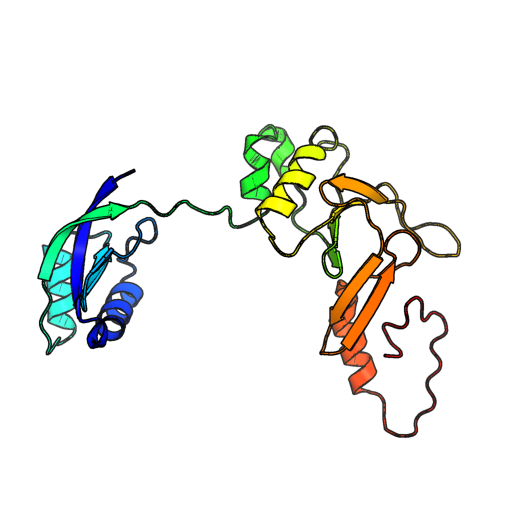.321 -0.958 1.00 95.19 125 GLY A C 1
ATOM 1019 O O . GLY A 1 125 ? 4.566 9.827 -1.402 1.00 95.19 125 GLY A O 1
ATOM 1020 N N . LYS A 1 126 ? 6.580 10.768 -1.755 1.00 94.62 126 LYS A N 1
ATOM 1021 C CA . LYS A 1 126 ? 6.501 10.722 -3.227 1.00 94.62 126 LYS A CA 1
ATOM 1022 C C . LYS A 1 126 ? 6.446 9.287 -3.752 1.00 94.62 126 LYS A C 1
ATOM 1024 O O . LYS A 1 126 ? 5.698 9.005 -4.687 1.00 94.62 126 LYS A O 1
ATOM 1029 N N . ALA A 1 127 ? 7.227 8.387 -3.154 1.00 95.12 127 ALA A N 1
ATOM 1030 C CA . ALA A 1 127 ? 7.305 6.999 -3.584 1.00 95.12 127 ALA A CA 1
ATOM 1031 C C . ALA A 1 127 ? 5.954 6.289 -3.480 1.00 95.12 127 ALA A C 1
ATOM 1033 O O . ALA A 1 127 ? 5.542 5.636 -4.434 1.00 95.12 127 ALA A O 1
ATOM 1034 N N . PHE A 1 128 ? 5.231 6.455 -2.370 1.00 95.75 128 PHE A N 1
ATOM 1035 C CA . PHE A 1 128 ? 3.919 5.828 -2.196 1.00 95.75 128 PHE A CA 1
ATOM 1036 C C . PHE A 1 128 ? 2.871 6.339 -3.187 1.00 95.75 128 PHE A C 1
ATOM 1038 O O . PHE A 1 128 ? 2.139 5.527 -3.747 1.00 95.75 128 PHE A O 1
ATOM 1045 N N . LEU A 1 129 ? 2.829 7.648 -3.454 1.00 93.25 129 LEU A N 1
ATOM 1046 C CA . LEU A 1 129 ? 1.901 8.221 -4.439 1.00 93.25 129 LEU A CA 1
ATOM 1047 C C . LEU A 1 129 ? 2.203 7.749 -5.870 1.00 93.25 129 LEU A C 1
ATOM 1049 O O . LEU A 1 129 ? 1.290 7.583 -6.672 1.00 93.25 129 LEU A O 1
ATOM 1053 N N . SER A 1 130 ? 3.481 7.520 -6.183 1.00 90.88 130 SER A N 1
ATOM 1054 C CA . SER A 1 130 ? 3.915 6.978 -7.476 1.00 90.88 130 SER A CA 1
ATOM 1055 C C . SER A 1 130 ? 3.601 5.482 -7.616 1.00 90.88 130 SER A C 1
ATOM 1057 O O . SER A 1 130 ? 3.138 5.037 -8.663 1.00 90.88 130 SER A O 1
ATOM 1059 N N . LEU A 1 131 ? 3.824 4.702 -6.553 1.00 90.50 131 LEU A N 1
ATOM 1060 C CA . LEU A 1 131 ? 3.635 3.247 -6.551 1.00 90.50 131 LEU A CA 1
ATOM 1061 C C . LEU A 1 131 ? 2.168 2.822 -6.505 1.00 90.50 131 LEU A C 1
ATOM 1063 O O . LEU A 1 131 ? 1.808 1.802 -7.092 1.00 90.50 131 LEU A O 1
ATOM 1067 N N . PHE A 1 132 ? 1.330 3.568 -5.784 1.00 89.94 132 PHE A N 1
ATOM 1068 C CA . PHE A 1 132 ? -0.046 3.178 -5.503 1.00 89.94 132 PHE A CA 1
ATOM 1069 C C . PHE A 1 132 ? -1.015 4.286 -5.930 1.00 89.94 132 PHE A C 1
ATOM 1071 O O . PHE A 1 132 ? -1.325 5.169 -5.132 1.00 89.94 132 PHE A O 1
ATOM 1078 N N . PRO A 1 133 ? -1.570 4.229 -7.156 1.00 88.38 133 PRO A N 1
ATOM 1079 C CA . PRO A 1 133 ? -2.474 5.267 -7.671 1.00 88.38 133 PRO A CA 1
ATOM 1080 C C . PRO A 1 133 ? -3.742 5.501 -6.828 1.00 88.38 133 PRO A C 1
ATOM 1082 O O . PRO A 1 133 ? -4.366 6.568 -6.898 1.00 88.38 133 PRO A O 1
ATOM 1085 N N . SER A 1 134 ? -4.147 4.494 -6.046 1.00 92.25 134 SER A N 1
ATOM 1086 C CA . SER A 1 134 ? -5.271 4.574 -5.112 1.00 92.25 134 SER A CA 1
ATOM 1087 C C . SER A 1 134 ? -4.955 5.388 -3.859 1.00 92.25 134 SER A C 1
ATOM 1089 O O . SER A 1 134 ? -5.886 5.884 -3.238 1.00 92.25 134 SER A O 1
ATOM 1091 N N . ILE A 1 135 ? -3.681 5.539 -3.488 1.00 97.00 135 ILE A N 1
ATOM 1092 C CA . ILE A 1 135 ? -3.271 6.292 -2.303 1.00 97.00 135 ILE A CA 1
ATOM 1093 C C . ILE A 1 135 ? -3.326 7.785 -2.603 1.00 97.00 135 ILE A C 1
ATOM 1095 O O . ILE A 1 135 ? -2.821 8.256 -3.623 1.00 97.00 135 ILE A O 1
ATOM 1099 N N . LYS A 1 136 ? -3.954 8.528 -1.693 1.00 97.75 136 LYS A N 1
ATOM 1100 C CA . LYS A 1 136 ? -4.096 9.985 -1.749 1.00 97.75 136 LYS A CA 1
ATOM 1101 C C . LYS A 1 136 ? -3.291 10.683 -0.674 1.00 97.75 136 LYS A C 1
ATOM 1103 O O . LYS A 1 136 ? -2.891 11.819 -0.894 1.00 97.75 136 LYS A O 1
ATOM 1108 N N . THR A 1 137 ? -2.991 10.011 0.435 1.00 98.31 137 THR A N 1
ATOM 1109 C CA . THR A 1 137 ? -2.298 10.627 1.571 1.00 98.31 137 THR A CA 1
ATOM 1110 C C . THR A 1 137 ? -1.258 9.691 2.162 1.00 98.31 137 THR A C 1
ATOM 1112 O O . THR A 1 137 ? -1.489 8.490 2.297 1.00 98.31 137 THR A O 1
ATOM 1115 N N . VAL A 1 138 ? -0.115 10.248 2.558 1.00 98.25 138 VAL A N 1
ATOM 1116 C CA . VAL A 1 138 ? 0.966 9.505 3.208 1.00 98.25 138 VAL A CA 1
ATOM 1117 C C . VAL A 1 138 ? 1.344 10.191 4.514 1.00 98.25 138 VAL A C 1
ATOM 1119 O O . VAL A 1 138 ? 1.681 11.377 4.524 1.00 98.25 138 VAL A O 1
ATOM 1122 N N . TYR A 1 139 ? 1.344 9.425 5.598 1.00 97.75 139 TYR A N 1
ATOM 1123 C CA . TYR A 1 139 ? 1.814 9.821 6.921 1.00 97.75 139 TYR A CA 1
ATOM 1124 C C . TYR A 1 139 ? 2.983 8.944 7.368 1.00 97.75 139 TYR A C 1
ATOM 1126 O O . TYR A 1 139 ? 3.114 7.795 6.936 1.00 97.75 139 TYR A O 1
ATOM 1134 N N . ARG A 1 140 ? 3.793 9.449 8.302 1.00 96.19 140 ARG A N 1
ATOM 1135 C CA . ARG A 1 140 ? 4.656 8.610 9.138 1.00 96.19 140 ARG A CA 1
ATOM 1136 C C . ARG A 1 140 ? 4.153 8.516 10.569 1.00 96.19 140 ARG A C 1
ATOM 1138 O O . ARG A 1 140 ? 3.501 9.431 11.064 1.00 96.19 140 ARG A O 1
ATOM 1145 N N . LYS A 1 141 ? 4.541 7.446 11.253 1.00 93.62 141 LYS A N 1
ATOM 1146 C CA . LYS A 1 141 ? 4.452 7.323 12.711 1.00 93.62 141 LYS A CA 1
ATOM 1147 C C . LYS A 1 141 ? 5.482 8.276 13.330 1.00 93.62 141 LYS A C 1
ATOM 1149 O O . LYS A 1 141 ? 6.663 8.183 13.013 1.00 93.62 141 LYS A O 1
ATOM 1154 N N . ALA A 1 142 ? 5.021 9.220 14.149 1.00 88.31 142 ALA A N 1
ATOM 1155 C CA . ALA A 1 142 ? 5.874 10.196 14.830 1.00 88.31 142 ALA A CA 1
ATOM 1156 C C . ALA A 1 142 ? 6.144 9.817 16.294 1.00 88.31 142 ALA A C 1
ATOM 1158 O O . ALA A 1 142 ? 7.130 10.263 16.870 1.00 88.31 142 ALA A O 1
ATOM 1159 N N . SER A 1 143 ? 5.305 8.963 16.887 1.00 83.19 143 SER A N 1
ATOM 1160 C CA . SER A 1 143 ? 5.476 8.486 18.259 1.00 83.19 143 SER A CA 1
ATOM 1161 C C . SER A 1 143 ? 5.071 7.017 18.429 1.00 83.19 143 SER A C 1
ATOM 1163 O O . SER A 1 143 ? 4.593 6.354 17.502 1.00 83.19 143 SER A O 1
ATOM 1165 N N . ALA A 1 144 ? 5.291 6.470 19.626 1.00 79.75 144 ALA A N 1
ATOM 1166 C CA . ALA A 1 144 ? 4.655 5.224 20.041 1.00 79.75 144 ALA A CA 1
ATOM 1167 C C . ALA A 1 144 ? 3.158 5.456 20.322 1.00 79.75 144 ALA A C 1
ATOM 1169 O O . ALA A 1 144 ? 2.725 6.581 20.543 1.00 79.75 144 ALA A O 1
ATOM 1170 N N . VAL A 1 145 ? 2.356 4.383 20.346 1.00 78.94 145 VAL A N 1
ATOM 1171 C CA . VAL A 1 145 ? 0.970 4.489 20.840 1.00 78.94 145 VAL A CA 1
ATOM 1172 C C . VAL A 1 145 ? 1.003 4.884 22.317 1.00 78.94 145 VAL A C 1
ATOM 1174 O O . VAL A 1 145 ? 1.641 4.189 23.113 1.00 78.94 145 VAL A O 1
ATOM 1177 N N . SER A 1 146 ? 0.287 5.942 22.688 1.00 76.25 146 SER A N 1
ATOM 1178 C CA . SER A 1 146 ? 0.261 6.466 24.054 1.00 76.25 146 SER A CA 1
ATOM 1179 C C . SER A 1 146 ? -1.130 6.989 24.437 1.00 76.25 146 SER A C 1
ATOM 1181 O O . SER A 1 146 ? -2.053 7.007 23.622 1.00 76.25 146 SER A O 1
ATOM 1183 N N . GLY A 1 147 ? -1.290 7.367 25.708 1.00 77.88 147 GLY A N 1
ATOM 1184 C CA . GLY A 1 147 ? -2.525 7.951 26.233 1.00 77.88 147 GLY A CA 1
ATOM 1185 C C . GLY A 1 147 ? -3.690 6.967 26.389 1.00 77.88 147 GLY A C 1
ATOM 1186 O O . GLY A 1 147 ? -3.618 5.800 25.998 1.00 77.88 147 GLY A O 1
ATOM 1187 N N . GLU A 1 148 ? -4.777 7.465 26.979 1.00 76.75 148 GLU A N 1
ATOM 1188 C CA . GLU A 1 148 ? -5.996 6.691 27.260 1.00 76.75 148 GLU A CA 1
ATOM 1189 C C . GLU A 1 148 ? -6.699 6.241 25.975 1.00 76.75 148 GLU A C 1
ATOM 1191 O O . GLU A 1 148 ? -7.126 5.096 25.866 1.00 76.75 148 GLU A O 1
ATOM 1196 N N . LEU A 1 149 ? -6.722 7.111 24.961 1.00 78.00 149 LEU A N 1
ATOM 1197 C CA . LEU A 1 149 ? -7.318 6.824 23.654 1.00 78.00 149 LEU A CA 1
ATOM 1198 C C . LEU A 1 149 ? -6.420 5.968 22.748 1.00 78.00 149 LEU A C 1
ATOM 1200 O O . LEU A 1 149 ? -6.822 5.625 21.638 1.00 78.00 149 LEU A O 1
ATOM 1204 N N . ARG A 1 150 ? -5.200 5.627 23.197 1.00 79.56 150 ARG A N 1
ATOM 1205 C CA . ARG A 1 150 ? -4.237 4.802 22.446 1.00 79.56 150 ARG A CA 1
ATOM 1206 C C . ARG A 1 150 ? -3.972 5.338 21.029 1.00 79.56 150 ARG A C 1
ATOM 1208 O O . ARG A 1 150 ? -3.706 4.569 20.101 1.00 79.56 150 ARG A O 1
ATOM 1215 N N . ILE A 1 151 ? -4.011 6.660 20.872 1.00 78.38 151 ILE A N 1
ATOM 1216 C CA . ILE A 1 151 ? -3.718 7.343 19.611 1.00 78.38 151 ILE A CA 1
ATOM 1217 C C . ILE A 1 151 ? -2.199 7.428 19.453 1.00 78.38 151 ILE A C 1
ATOM 1219 O O . ILE A 1 151 ? -1.442 7.514 20.423 1.00 78.38 151 ILE A O 1
ATOM 1223 N N . ARG A 1 152 ? -1.738 7.350 18.208 1.00 81.94 152 ARG A N 1
ATOM 1224 C CA . ARG A 1 152 ? -0.341 7.573 17.848 1.00 81.94 152 ARG A CA 1
ATOM 1225 C C . ARG A 1 152 ? -0.243 8.900 17.116 1.00 81.94 152 ARG A C 1
ATOM 1227 O O . ARG A 1 152 ? -1.048 9.152 16.224 1.00 81.94 152 ARG A O 1
ATOM 1234 N N . GLU A 1 153 ? 0.756 9.712 17.442 1.00 86.88 153 GLU A N 1
ATOM 1235 C CA . GLU A 1 153 ? 1.008 10.913 16.650 1.00 86.88 153 GLU A CA 1
ATOM 1236 C C . GLU A 1 153 ? 1.486 10.503 15.261 1.00 86.88 153 GLU A C 1
ATOM 1238 O O . GLU A 1 153 ? 2.371 9.648 15.105 1.00 86.88 153 GLU A O 1
ATOM 1243 N N . ILE A 1 154 ? 0.888 11.119 14.248 1.00 92.75 154 ILE A N 1
ATOM 1244 C CA . ILE A 1 154 ? 1.270 10.924 12.859 1.00 92.75 154 ILE A CA 1
ATOM 1245 C C . ILE A 1 154 ? 1.699 12.250 12.249 1.00 92.75 154 ILE A C 1
ATOM 1247 O O . ILE A 1 154 ? 1.084 13.293 12.465 1.00 92.75 154 ILE A O 1
ATOM 1251 N N . GLU A 1 155 ? 2.767 12.206 11.463 1.00 95.31 155 GLU A N 1
ATOM 1252 C CA . GLU A 1 155 ? 3.271 13.364 10.735 1.00 95.31 155 GLU A CA 1
ATOM 1253 C C . GLU A 1 155 ? 2.952 13.205 9.251 1.00 95.31 155 GLU A C 1
ATOM 1255 O O . GLU A 1 155 ? 3.269 12.186 8.636 1.00 95.31 155 GLU A O 1
ATOM 1260 N N . TYR A 1 156 ? 2.315 14.217 8.670 1.00 97.38 156 TYR A N 1
ATOM 1261 C CA . TYR A 1 156 ? 2.004 14.256 7.244 1.00 97.38 156 TYR A CA 1
ATOM 1262 C C . TYR A 1 156 ? 3.284 14.324 6.397 1.00 97.38 156 TYR A C 1
ATOM 1264 O O . TYR A 1 156 ? 4.158 15.149 6.662 1.00 97.38 156 TYR A O 1
ATOM 1272 N N . LEU A 1 157 ? 3.369 13.500 5.348 1.00 97.06 157 LEU A N 1
ATOM 1273 C CA . LEU A 1 157 ? 4.501 13.474 4.417 1.00 97.06 157 LEU A CA 1
ATOM 1274 C C . LEU A 1 157 ? 4.152 14.014 3.025 1.00 97.06 157 LEU A C 1
ATOM 1276 O O . LEU A 1 157 ? 4.921 14.799 2.470 1.00 97.06 157 LEU A O 1
ATOM 1280 N N . SER A 1 158 ? 3.051 13.559 2.416 1.00 97.25 158 SER A N 1
ATOM 1281 C CA . SER A 1 158 ? 2.707 13.923 1.032 1.00 97.25 158 SER A CA 1
ATOM 1282 C C . SER A 1 158 ? 1.254 13.610 0.658 1.00 97.25 158 SER A C 1
ATOM 1284 O O . SER A 1 158 ? 0.591 12.816 1.329 1.00 97.25 158 SER A O 1
ATOM 1286 N N . GLY A 1 159 ? 0.801 14.197 -0.454 1.00 97.06 159 GLY A N 1
ATOM 1287 C CA . GLY A 1 159 ? -0.514 13.977 -1.053 1.00 97.06 159 GLY A CA 1
ATOM 1288 C C . GLY A 1 159 ? -1.567 15.017 -0.667 1.00 97.06 159 GLY A C 1
ATOM 1289 O O . GLY A 1 159 ? -1.284 16.203 -0.517 1.00 97.06 159 GLY A O 1
ATOM 1290 N N . GLU A 1 160 ? -2.809 14.576 -0.543 1.00 97.25 160 GLU A N 1
ATOM 1291 C CA . GLU A 1 160 ? -3.913 15.367 -0.013 1.00 97.25 160 GLU A CA 1
ATOM 1292 C C . GLU A 1 160 ? -3.856 15.320 1.513 1.00 97.25 160 GLU A C 1
ATOM 1294 O O . GLU A 1 160 ? -3.870 14.244 2.107 1.00 97.25 160 GLU A O 1
ATOM 1299 N N . LYS A 1 161 ? -3.774 16.471 2.184 1.00 96.69 161 LYS A N 1
ATOM 1300 C CA . LYS A 1 161 ? -3.703 16.510 3.650 1.00 96.69 161 LYS A CA 1
ATOM 1301 C C . LYS A 1 161 ? -5.088 16.252 4.258 1.00 96.69 161 LYS A C 1
ATOM 1303 O O . LYS A 1 161 ? -5.843 17.195 4.480 1.00 96.69 161 LYS A O 1
ATOM 1308 N N . LYS A 1 162 ? -5.401 14.983 4.534 1.00 97.50 162 LYS A N 1
ATOM 1309 C CA . LYS A 1 162 ? -6.664 14.528 5.136 1.00 97.50 162 LYS A CA 1
ATOM 1310 C C . LYS A 1 162 ? -6.462 13.345 6.083 1.00 97.50 162 LYS A C 1
ATOM 1312 O O . LYS A 1 162 ? -5.572 12.530 5.871 1.00 97.50 162 LYS A O 1
ATOM 1317 N N . CYS A 1 163 ? -7.330 13.233 7.084 1.00 96.75 163 CYS A N 1
ATOM 1318 C CA . CYS A 1 163 ? -7.296 12.151 8.072 1.00 96.75 163 CYS A CA 1
ATOM 1319 C C . CYS A 1 163 ? -8.388 11.090 7.859 1.00 96.75 163 CYS A C 1
ATOM 1321 O O . CYS A 1 163 ? -8.291 9.990 8.397 1.00 96.75 163 CYS A O 1
ATOM 1323 N N . GLU A 1 164 ? -9.429 11.411 7.091 1.00 98.19 164 GLU A N 1
ATOM 1324 C CA . GLU A 1 164 ? -10.601 10.557 6.910 1.00 98.19 164 GLU A CA 1
ATOM 1325 C C . GLU A 1 164 ? -10.473 9.660 5.675 1.00 98.19 164 GLU A C 1
ATOM 1327 O O . GLU A 1 164 ? -10.025 10.077 4.595 1.00 98.19 164 GLU A O 1
ATOM 1332 N N . THR A 1 165 ? -10.897 8.410 5.833 1.00 98.38 165 THR A N 1
ATOM 1333 C CA . THR A 1 165 ? -10.900 7.410 4.767 1.00 98.38 165 THR A CA 1
ATOM 1334 C C . THR A 1 165 ? -11.924 6.305 5.030 1.00 98.38 165 THR A C 1
ATOM 1336 O O . THR A 1 165 ? -12.487 6.198 6.121 1.00 98.38 165 THR A O 1
ATOM 1339 N N . ILE A 1 166 ? -12.160 5.472 4.017 1.00 98.12 166 ILE A N 1
ATOM 1340 C CA . ILE A 1 166 ? -12.977 4.262 4.122 1.00 98.12 166 ILE A CA 1
ATOM 1341 C C . ILE A 1 166 ? -12.061 3.062 3.905 1.00 98.12 166 ILE A C 1
ATOM 1343 O O . ILE A 1 166 ? -11.571 2.833 2.797 1.00 98.12 166 ILE A O 1
ATOM 1347 N N . HIS A 1 167 ? -11.849 2.276 4.956 1.00 97.56 167 HIS A N 1
ATOM 1348 C CA . HIS A 1 167 ? -11.181 0.986 4.855 1.00 97.56 167 HIS A CA 1
ATOM 1349 C C . HIS A 1 167 ? -12.199 -0.088 4.466 1.00 97.56 167 HIS A C 1
ATOM 1351 O O . HIS A 1 167 ? -13.326 -0.088 4.953 1.00 97.56 167 HIS A O 1
ATOM 1357 N N . THR A 1 168 ? -11.819 -0.993 3.568 1.00 95.50 168 THR A N 1
ATOM 1358 C CA . THR A 1 168 ? -12.652 -2.143 3.204 1.00 95.50 168 THR A CA 1
ATOM 1359 C C . THR A 1 168 ? -11.935 -3.417 3.611 1.00 95.50 168 THR A C 1
ATOM 1361 O O . THR A 1 168 ? -10.842 -3.685 3.114 1.00 95.50 168 THR A O 1
ATOM 1364 N N . GLU A 1 169 ? -12.567 -4.213 4.463 1.00 94.25 169 GLU A N 1
ATOM 1365 C CA . GLU A 1 169 ? -12.109 -5.551 4.836 1.00 94.25 169 GLU A CA 1
ATOM 1366 C C . GLU A 1 169 ? -13.284 -6.521 4.769 1.00 94.25 169 GLU A C 1
ATOM 1368 O O . GLU A 1 169 ? -14.400 -6.146 5.088 1.00 94.25 169 GLU A O 1
ATOM 1373 N N . HIS A 1 170 ? -13.074 -7.744 4.274 1.00 93.06 170 HIS A N 1
ATOM 1374 C CA . HIS A 1 170 ? -14.098 -8.809 4.222 1.00 93.06 170 HIS A CA 1
ATOM 1375 C C . HIS A 1 170 ? -15.488 -8.410 3.682 1.00 93.06 170 HIS A C 1
ATOM 1377 O O . HIS A 1 170 ? -16.486 -9.039 4.010 1.00 93.06 170 HIS A O 1
ATOM 1383 N N . GLY A 1 171 ? -15.557 -7.392 2.819 1.00 91.94 171 GLY A N 1
ATOM 1384 C CA . GLY A 1 171 ? -16.806 -6.884 2.242 1.00 91.94 171 GLY A CA 1
ATOM 1385 C C . GLY A 1 171 ? -17.506 -5.785 3.052 1.00 91.94 171 GLY A C 1
ATOM 1386 O O . GLY A 1 171 ? -18.441 -5.179 2.528 1.00 91.94 171 GLY A O 1
ATOM 1387 N N . ILE A 1 172 ? -17.036 -5.467 4.262 1.00 94.44 172 ILE A N 1
ATOM 1388 C CA . ILE A 1 172 ? -17.524 -4.342 5.071 1.00 94.44 172 ILE A CA 1
ATOM 1389 C C . ILE A 1 172 ? -16.728 -3.067 4.785 1.00 94.44 172 ILE A C 1
ATOM 1391 O O . ILE A 1 172 ? -15.564 -3.110 4.384 1.00 94.44 172 ILE A O 1
ATOM 1395 N N . LYS A 1 173 ? -17.372 -1.912 4.975 1.00 96.69 173 LYS A N 1
ATOM 1396 C CA . LYS A 1 173 ? -16.763 -0.584 4.828 1.00 96.69 173 LYS A CA 1
ATOM 1397 C C . LYS A 1 173 ? -16.725 0.104 6.183 1.00 96.69 173 LYS A C 1
ATOM 1399 O O . LYS A 1 173 ? -17.773 0.342 6.773 1.00 96.69 173 LYS A O 1
ATOM 1404 N N . ILE A 1 174 ? -15.530 0.469 6.625 1.00 97.12 174 ILE A N 1
ATOM 1405 C CA . ILE A 1 174 ? -15.274 1.073 7.931 1.00 97.12 174 ILE A CA 1
ATOM 1406 C C . ILE A 1 174 ? -14.783 2.500 7.705 1.00 97.12 174 ILE A C 1
ATOM 1408 O O . ILE A 1 174 ? -13.772 2.714 7.031 1.00 97.12 174 ILE A O 1
ATOM 1412 N N . ALA A 1 175 ? -15.502 3.478 8.250 1.00 97.62 175 ALA A N 1
ATOM 1413 C CA . ALA A 1 175 ? -15.066 4.869 8.249 1.00 97.62 175 ALA A CA 1
ATOM 1414 C C . ALA A 1 175 ? -14.003 5.068 9.337 1.00 97.62 175 ALA A C 1
ATOM 1416 O O . ALA A 1 175 ? -14.230 4.741 10.500 1.00 97.62 175 ALA A O 1
ATOM 1417 N N . VAL A 1 176 ? -12.838 5.593 8.960 1.00 97.25 176 VAL A N 1
ATOM 1418 C CA . VAL A 1 176 ? -11.700 5.762 9.870 1.00 97.25 176 VAL A CA 1
ATOM 1419 C C . VAL A 1 176 ? -11.162 7.182 9.760 1.00 97.25 176 VAL A C 1
ATOM 1421 O O . VAL A 1 176 ? -10.830 7.636 8.665 1.00 97.25 176 VAL A O 1
ATOM 1424 N N . ASN A 1 177 ? -11.019 7.857 10.902 1.00 96.38 177 ASN A N 1
ATOM 1425 C CA . ASN A 1 177 ? -10.175 9.041 11.038 1.00 96.38 177 ASN A CA 1
ATOM 1426 C C . ASN A 1 177 ? -8.842 8.614 11.672 1.00 96.38 177 ASN A C 1
ATOM 1428 O O . ASN A 1 177 ? -8.767 8.368 12.875 1.00 96.38 177 ASN A O 1
ATOM 1432 N N . VAL A 1 178 ? -7.783 8.514 10.864 1.00 94.44 178 VAL A N 1
ATOM 1433 C CA . VAL A 1 178 ? -6.480 7.991 11.319 1.00 94.44 178 VAL A CA 1
ATOM 1434 C C . VAL A 1 178 ? -5.734 8.930 12.276 1.00 94.44 178 VAL A C 1
ATOM 1436 O O . VAL A 1 178 ? -4.757 8.515 12.893 1.00 94.44 178 VAL A O 1
ATOM 1439 N N . CYS A 1 179 ? -6.169 10.187 12.388 1.00 91.81 179 CYS A N 1
ATOM 1440 C CA . CYS A 1 179 ? -5.589 11.179 13.294 1.00 91.81 179 CYS A CA 1
ATOM 1441 C C . CYS A 1 179 ? -6.220 11.128 14.694 1.00 91.81 179 CYS A C 1
ATOM 1443 O O . CYS A 1 179 ? -5.607 11.586 15.654 1.00 91.81 179 CYS A O 1
ATOM 1445 N N . GLU A 1 180 ? -7.432 10.579 14.812 1.00 91.56 180 GLU A N 1
ATOM 1446 C CA . GLU A 1 180 ? -8.250 10.652 16.032 1.00 91.56 180 GLU A CA 1
ATOM 1447 C C . GLU A 1 180 ? -8.620 9.279 16.601 1.00 91.56 180 GLU A C 1
ATOM 1449 O O . GLU A 1 180 ? -9.042 9.189 17.751 1.00 91.56 180 GLU A O 1
ATOM 1454 N N . ALA A 1 181 ? -8.451 8.201 15.832 1.00 91.19 181 ALA A N 1
ATOM 1455 C CA . ALA A 1 181 ? -8.809 6.858 16.261 1.00 91.19 181 ALA A CA 1
ATOM 1456 C C . ALA A 1 181 ? -7.699 5.843 15.981 1.00 91.19 181 ALA A C 1
ATOM 1458 O O . ALA A 1 181 ? -7.047 5.852 14.934 1.00 91.19 181 ALA A O 1
ATOM 1459 N N . TYR A 1 182 ? -7.523 4.908 16.915 1.00 90.19 182 TYR A N 1
ATOM 1460 C CA . TYR A 1 182 ? -6.714 3.722 16.673 1.00 90.19 182 TYR A CA 1
ATOM 1461 C C . TYR A 1 182 ? -7.415 2.803 15.666 1.00 90.19 182 TYR A C 1
ATOM 1463 O O . TYR A 1 182 ? -8.561 2.403 15.862 1.00 90.19 182 TYR A O 1
ATOM 1471 N N . PHE A 1 183 ? -6.692 2.415 14.617 1.00 92.81 183 PHE A N 1
ATOM 1472 C CA . PHE A 1 183 ? -7.118 1.388 13.676 1.00 92.81 183 PHE A CA 1
ATOM 1473 C C . PHE A 1 183 ? -5.900 0.622 13.156 1.00 92.81 183 PHE A C 1
ATOM 1475 O O . PHE A 1 183 ? -4.862 1.214 12.854 1.00 92.81 183 PHE A O 1
ATOM 1482 N N . SER A 1 184 ? -6.020 -0.701 13.040 1.00 92.56 184 SER A N 1
ATOM 1483 C CA . SER A 1 184 ? -4.968 -1.562 12.502 1.00 92.56 184 SER A CA 1
ATOM 1484 C C . SER A 1 184 ? -5.550 -2.499 11.444 1.00 92.56 184 SER A C 1
ATOM 1486 O O . SER A 1 184 ? -6.241 -3.451 11.809 1.00 92.56 184 SER A O 1
ATOM 1488 N N . PRO A 1 185 ? -5.216 -2.321 10.151 1.00 94.19 185 PRO A N 1
ATOM 1489 C CA . PRO A 1 185 ? -5.695 -3.216 9.093 1.00 94.19 185 PRO A CA 1
ATOM 1490 C C . PRO A 1 185 ? -5.132 -4.642 9.234 1.00 94.19 185 PRO A C 1
ATOM 1492 O O . PRO A 1 185 ? -5.623 -5.586 8.626 1.00 94.19 185 PRO A O 1
ATOM 1495 N N . ARG A 1 186 ? -4.095 -4.830 10.063 1.00 94.81 186 ARG A N 1
ATOM 1496 C CA . ARG A 1 186 ? -3.489 -6.144 10.330 1.00 94.81 186 ARG A CA 1
ATOM 1497 C C . ARG A 1 186 ? -4.388 -7.056 11.161 1.00 94.81 186 ARG A C 1
ATOM 1499 O O . ARG A 1 186 ? -4.150 -8.260 11.188 1.00 94.81 186 ARG A O 1
ATOM 1506 N N . LEU A 1 187 ? -5.387 -6.494 11.843 1.00 95.56 187 LEU A N 1
ATOM 1507 C CA . LEU A 1 187 ? -6.343 -7.257 12.641 1.00 95.56 187 LEU A CA 1
ATOM 1508 C C . LEU A 1 187 ? -7.492 -7.829 11.808 1.00 95.56 187 LEU A C 1
ATOM 1510 O O . LEU A 1 187 ? -8.256 -8.619 12.344 1.00 95.56 187 LEU A O 1
ATOM 1514 N N . GLY A 1 188 ? -7.585 -7.543 10.505 1.00 95.25 188 GLY A N 1
ATOM 1515 C CA . GLY A 1 188 ? -8.717 -8.011 9.702 1.00 95.25 188 GLY A CA 1
ATOM 1516 C C . GLY A 1 188 ? -8.910 -9.530 9.708 1.00 95.25 188 GLY A C 1
ATOM 1517 O O . GLY A 1 188 ? -10.038 -10.014 9.723 1.00 95.25 188 GLY A O 1
ATOM 1518 N N . HIS A 1 189 ? -7.835 -10.325 9.761 1.00 95.44 189 HIS A N 1
ATOM 1519 C CA . HIS A 1 189 ? -7.969 -11.779 9.943 1.00 95.44 189 HIS A CA 1
ATOM 1520 C C . HIS A 1 189 ? -8.581 -12.153 11.296 1.00 95.44 189 HIS A C 1
ATOM 1522 O O . HIS A 1 189 ? -9.363 -13.097 11.368 1.00 95.44 189 HIS A O 1
ATOM 1528 N N . GLU A 1 190 ? -8.243 -11.413 12.348 1.00 97.00 190 GLU A N 1
ATOM 1529 C CA . GLU A 1 190 ? -8.785 -11.616 13.687 1.00 97.00 190 GLU A CA 1
ATOM 1530 C C . GLU A 1 190 ? -10.251 -11.181 13.771 1.00 97.00 190 GLU A C 1
ATOM 1532 O O . GLU A 1 190 ? -11.057 -11.926 14.327 1.00 97.00 190 GLU A O 1
ATOM 1537 N N . HIS A 1 191 ? -10.621 -10.059 13.138 1.00 95.94 191 HIS A N 1
ATOM 1538 C CA . HIS A 1 191 ? -12.021 -9.638 13.001 1.00 95.94 191 HIS A CA 1
ATOM 1539 C C . HIS A 1 191 ? -12.847 -10.759 12.364 1.00 95.94 191 HIS A C 1
ATOM 1541 O O . HIS A 1 191 ? -13.825 -11.220 12.949 1.00 95.94 191 HIS A O 1
ATOM 1547 N N . LYS A 1 192 ? -12.388 -11.301 11.226 1.00 95.44 192 LYS A N 1
ATOM 1548 C CA . LYS A 1 192 ? -13.068 -12.412 10.546 1.00 95.44 192 LYS A CA 1
ATOM 1549 C C . LYS A 1 192 ? -13.141 -13.671 11.404 1.00 95.44 192 LYS A C 1
ATOM 1551 O O . LYS A 1 192 ? -14.185 -14.311 11.454 1.00 95.44 192 LYS A O 1
ATOM 1556 N N . ARG A 1 193 ? -12.049 -14.026 12.089 1.00 97.19 193 ARG A N 1
ATOM 1557 C CA . ARG A 1 193 ? -11.993 -15.206 12.961 1.00 97.19 193 ARG A CA 1
ATOM 1558 C C . ARG A 1 193 ? -13.036 -15.117 14.073 1.00 97.19 193 ARG A C 1
ATOM 1560 O O . ARG A 1 193 ? -13.691 -16.118 14.350 1.00 97.19 193 ARG A O 1
ATOM 1567 N N . VAL A 1 194 ? -13.156 -13.963 14.729 1.00 95.75 194 VAL A N 1
ATOM 1568 C CA . VAL A 1 194 ? -14.133 -13.740 15.806 1.00 95.75 194 VAL A CA 1
ATOM 1569 C C . VAL A 1 194 ? -15.554 -13.679 15.249 1.00 95.75 194 VAL A C 1
ATOM 1571 O O . VAL A 1 194 ? -16.429 -14.343 15.798 1.00 95.75 194 VAL A O 1
ATOM 1574 N N . ALA A 1 195 ? -15.769 -12.985 14.129 1.00 93.94 195 ALA A N 1
ATOM 1575 C CA . ALA A 1 195 ? -17.065 -12.943 13.455 1.00 93.94 195 ALA A CA 1
ATOM 1576 C C . ALA A 1 195 ? -17.559 -14.346 13.057 1.00 93.94 195 ALA A C 1
ATOM 1578 O O . ALA A 1 195 ? -18.725 -14.656 13.244 1.00 93.94 195 ALA A O 1
ATOM 1579 N N . ASP A 1 196 ? -16.672 -15.235 12.603 1.00 95.31 196 ASP A N 1
ATOM 1580 C CA . ASP A 1 196 ? -17.026 -16.616 12.232 1.00 95.31 196 ASP A CA 1
ATOM 1581 C C . ASP A 1 196 ? -17.386 -17.522 13.420 1.00 95.31 196 ASP A C 1
ATOM 1583 O O . ASP A 1 196 ? -17.899 -18.624 13.224 1.00 95.31 196 ASP A O 1
ATOM 1587 N N . GLN A 1 197 ? -17.088 -17.097 14.649 1.00 96.06 197 GLN A N 1
ATOM 1588 C CA . GLN A 1 197 ? -17.460 -17.821 15.867 1.00 96.06 197 GLN A CA 1
ATOM 1589 C C . GLN A 1 197 ? -18.799 -17.367 16.444 1.00 96.06 197 GLN A C 1
ATOM 1591 O O . GLN A 1 197 ? -19.352 -18.093 17.274 1.00 96.06 197 GLN A O 1
ATOM 1596 N N . SER A 1 198 ? -19.298 -16.196 16.036 1.00 94.44 198 SER A N 1
ATOM 1597 C CA . SER A 1 198 ? -20.578 -15.689 16.515 1.00 94.44 198 SER A CA 1
ATOM 1598 C C . SER A 1 198 ? -21.736 -16.486 15.924 1.00 94.44 198 SER A C 1
ATOM 1600 O O . SER A 1 198 ? -21.640 -17.091 14.849 1.00 94.44 198 SER A O 1
ATOM 1602 N N . LYS A 1 199 ? -22.850 -16.515 16.653 1.00 96.38 199 LYS A N 1
ATOM 1603 C CA . LYS A 1 199 ? -24.084 -17.161 16.199 1.00 96.38 199 LYS A CA 1
ATOM 1604 C C . LYS A 1 199 ? -25.233 -16.174 16.187 1.00 96.38 199 LYS A C 1
ATOM 1606 O O . LYS A 1 199 ? -25.314 -15.267 17.012 1.00 96.38 199 LYS A O 1
ATOM 1611 N N . GLU A 1 200 ? -26.160 -16.412 15.267 1.00 96.12 200 GLU A N 1
ATOM 1612 C CA . GLU A 1 200 ? -27.409 -15.663 15.183 1.00 96.12 200 GLU A CA 1
ATOM 1613 C C . GLU A 1 200 ? -28.122 -15.648 16.547 1.00 96.12 200 GLU A C 1
ATOM 1615 O O . GLU A 1 200 ? -28.320 -16.695 17.170 1.00 96.12 200 GLU A O 1
ATOM 1620 N N . GLY A 1 201 ? -28.506 -14.456 17.006 1.00 96.62 201 GLY A N 1
ATOM 1621 C CA . GLY A 1 201 ? -29.190 -14.254 18.285 1.00 96.62 201 GLY A CA 1
ATOM 1622 C C . GLY A 1 201 ? -28.285 -14.136 19.518 1.00 96.62 201 GLY A C 1
ATOM 1623 O O . GLY A 1 201 ? -28.807 -13.954 20.619 1.00 96.62 201 GLY A O 1
ATOM 1624 N N . GLU A 1 202 ? -26.958 -14.212 19.378 1.00 96.88 202 GLU A N 1
ATOM 1625 C CA . GLU A 1 202 ? -26.038 -13.921 20.482 1.00 96.88 202 GLU A CA 1
ATOM 1626 C C . GLU A 1 202 ? -26.009 -12.423 20.826 1.00 96.88 202 GLU A C 1
ATOM 1628 O O . GLU A 1 202 ? -26.117 -11.553 19.963 1.00 96.88 202 GLU A O 1
ATOM 1633 N N . VAL A 1 203 ? -25.826 -12.118 22.113 1.00 96.25 203 VAL A N 1
ATOM 1634 C CA . VAL A 1 203 ? -25.554 -10.757 22.588 1.00 96.25 203 VAL A CA 1
ATOM 1635 C C . VAL A 1 203 ? -24.056 -10.638 22.831 1.00 96.25 203 VAL A C 1
ATOM 1637 O O . VAL A 1 203 ? -23.524 -11.246 23.761 1.00 96.25 203 VAL A O 1
ATOM 1640 N N . ILE A 1 204 ? -23.381 -9.854 21.992 1.00 95.94 204 ILE A N 1
ATOM 1641 C CA . ILE A 1 204 ? -21.936 -9.623 22.062 1.00 95.94 204 ILE A CA 1
ATOM 1642 C C . ILE A 1 204 ? -21.680 -8.240 22.656 1.00 95.94 204 ILE A C 1
ATOM 1644 O O . ILE A 1 204 ? -22.321 -7.261 22.280 1.00 95.94 204 ILE A O 1
ATOM 1648 N N . ILE A 1 205 ? -20.727 -8.164 23.584 1.00 96.19 205 ILE A N 1
ATOM 1649 C CA . ILE A 1 205 ? -20.273 -6.908 24.182 1.00 96.19 205 ILE A CA 1
ATOM 1650 C C . ILE A 1 205 ? -18.830 -6.674 23.747 1.00 96.19 205 ILE A C 1
ATOM 1652 O O . ILE A 1 205 ? -17.935 -7.423 24.136 1.00 96.19 205 ILE A O 1
ATOM 1656 N N . ASP A 1 206 ? -18.608 -5.613 22.975 1.00 96.12 206 ASP A N 1
ATOM 1657 C CA . ASP A 1 206 ? -17.274 -5.099 22.679 1.00 96.12 206 ASP A CA 1
ATOM 1658 C C . ASP A 1 206 ? -16.951 -3.948 23.638 1.00 96.12 206 ASP A C 1
ATOM 1660 O O . ASP A 1 206 ? -17.553 -2.876 23.584 1.00 96.12 206 ASP A O 1
ATOM 1664 N N . LEU A 1 207 ? -16.012 -4.190 24.551 1.00 95.50 207 LEU A N 1
ATOM 1665 C CA . LEU A 1 207 ? -15.623 -3.225 25.579 1.00 95.50 207 LEU A CA 1
ATOM 1666 C C . LEU A 1 207 ? -14.808 -2.051 25.011 1.00 95.50 207 LEU A C 1
ATOM 1668 O O . LEU A 1 207 ? -14.753 -0.999 25.646 1.00 95.50 207 LEU A O 1
ATOM 1672 N N . PHE A 1 208 ? -14.169 -2.221 23.846 1.00 92.44 208 PHE A N 1
ATOM 1673 C CA . PHE A 1 208 ? -13.209 -1.267 23.279 1.00 92.44 208 PHE A CA 1
ATOM 1674 C C . PHE A 1 208 ? -13.354 -1.157 21.757 1.00 92.44 208 PHE A C 1
ATOM 1676 O O . PHE A 1 208 ? -12.378 -1.266 21.013 1.00 92.44 208 PHE A O 1
ATOM 1683 N N . SER A 1 209 ? -14.577 -0.901 21.295 1.00 93.06 209 SER A N 1
ATOM 1684 C CA . SER A 1 209 ? -14.936 -1.019 19.879 1.00 9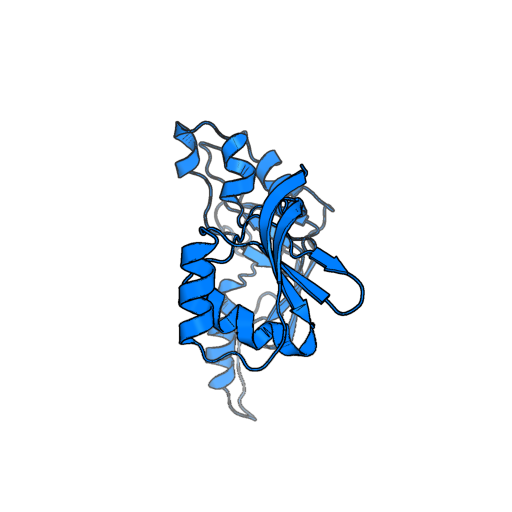3.06 209 SER A CA 1
ATOM 1685 C C . SER A 1 209 ? -14.218 -0.060 18.937 1.00 93.06 209 SER A C 1
ATOM 1687 O O . SER A 1 209 ? -14.148 -0.322 17.736 1.00 93.06 209 SER A O 1
ATOM 1689 N N . GLY A 1 210 ? -13.697 1.063 19.439 1.00 93.12 210 GLY A N 1
ATOM 1690 C CA . GLY A 1 210 ? -13.063 2.084 18.606 1.00 93.12 210 GLY A CA 1
ATOM 1691 C C . GLY A 1 210 ? -13.989 2.512 17.463 1.00 93.12 210 GLY A C 1
ATOM 1692 O O . GLY A 1 210 ? -15.121 2.921 17.704 1.00 93.12 210 GLY A O 1
ATOM 1693 N N . VAL A 1 211 ? -13.525 2.365 16.217 1.00 94.25 211 VAL A N 1
ATOM 1694 C CA . VAL A 1 211 ? -14.306 2.660 14.995 1.00 94.25 211 VAL A CA 1
ATOM 1695 C C . VAL A 1 211 ? -15.336 1.581 14.622 1.00 94.25 211 VAL A C 1
ATOM 1697 O O . VAL A 1 211 ? -15.976 1.679 13.580 1.00 94.25 211 VAL A O 1
ATOM 1700 N N . GLY A 1 212 ? -15.498 0.549 15.451 1.00 94.62 212 GLY A N 1
ATOM 1701 C CA . GLY A 1 212 ? -16.475 -0.517 15.250 1.00 94.62 212 GLY A CA 1
ATOM 1702 C C . GLY A 1 212 ? -15.986 -1.670 14.373 1.00 94.62 212 GLY A C 1
ATOM 1703 O O . GLY A 1 212 ? -16.812 -2.339 13.769 1.00 94.62 212 GLY A O 1
ATOM 1704 N N . SER A 1 213 ? -14.680 -1.936 14.296 1.00 93.06 213 SER A N 1
ATOM 1705 C CA . SER A 1 213 ? -14.153 -2.967 13.385 1.00 93.06 213 SER A CA 1
ATOM 1706 C C . SER A 1 213 ? -14.557 -4.405 13.736 1.00 93.06 213 SER A C 1
ATOM 1708 O O . SER A 1 213 ? -14.672 -5.226 12.838 1.00 93.06 213 SER A O 1
ATOM 1710 N N . PHE A 1 214 ? -14.742 -4.727 15.023 1.00 94.69 214 PHE A N 1
ATOM 1711 C CA . PHE A 1 214 ? -15.249 -6.039 15.454 1.00 94.69 214 PHE A CA 1
ATOM 1712 C C . PHE A 1 214 ? -16.784 -6.149 15.395 1.00 94.69 214 PHE A C 1
ATOM 1714 O O . PHE A 1 214 ? -17.263 -7.221 15.036 1.00 94.69 214 PHE A O 1
ATOM 1721 N N . PRO A 1 215 ? -17.565 -5.112 15.772 1.00 93.69 215 PRO A N 1
ATOM 1722 C CA . PRO A 1 215 ? -19.027 -5.191 15.734 1.00 93.69 215 PRO A CA 1
ATOM 1723 C C . PRO A 1 215 ? -19.676 -5.130 14.342 1.00 93.69 215 PRO A C 1
ATOM 1725 O O . PRO A 1 215 ? -20.830 -5.541 14.227 1.00 93.69 215 PRO A O 1
ATOM 1728 N N . LEU A 1 216 ? -19.002 -4.558 13.335 1.00 92.31 216 LEU A N 1
ATOM 1729 C CA . LEU A 1 216 ? -19.488 -4.467 11.945 1.00 92.31 216 LEU A CA 1
ATOM 1730 C C . LEU A 1 216 ? -19.310 -5.784 11.182 1.00 92.31 216 LEU A C 1
ATOM 1732 O O . LEU A 1 216 ? -20.205 -6.080 10.358 1.00 92.31 216 LEU A O 1
#